Protein AF-A0A3B8IG34-F1 (afdb_monomer)

Sequence (211 aa):
AAVAERLWSPVAVNDVASMYRRLEVMNRHLELLGLQHLSFADQYVRRTAVHAEDQATLRTLLGVCEPMKGYTRNTNGTLYTVNSPYNLFVDACTADASQALAFKQEVEAWIENGDPAAAEAIRSRCITWSNLKTDLEFFQRIPEGKALQTHLKGLVTLSQLAAQLTEPGAAENADLLEKAEAALEVYKTPQARTDLMLVPTVQKLLDHIKS

Radius of gyration: 18.5 Å; Cα contacts (8 Å, |Δi|>4): 224; chains: 1; bounding box: 46×45×47 Å

Mean predicted aligned error: 3.46 Å

Foldseek 3Di:
DLVVCCVPDDPVPDPPVVVVVVVVVVVVVVVVVVDCLPVLLVVLLVVQDDDPLSSVLLLVLLLFKAFADDCPLCVVVPNDDPPDDLRFSNSSHDHNRNNLVVLLVLLVVCLVPVDPVSLVVLLVSLVVLLPRDDDPVSLVVGPQSVLSVLLSVLSNQLSVLSNLLSDPCNLVPPVSLVSLVVSLVSQCDDGPSIHRSSSVSSVVSSVSSPD

pLDDT: mean 94.91, std 3.4, range [75.75, 98.44]

Solvent-accessible surface area (backbone atoms only — not comparable to full-atom values): 11688 Å² total; per-residue (Å²): 108,72,67,57,45,66,76,70,49,63,83,85,74,66,60,62,71,64,46,52,63,54,46,57,56,49,54,56,54,42,43,76,74,68,50,49,89,68,58,47,36,56,49,51,34,58,75,73,30,89,50,70,52,42,30,51,43,48,53,49,47,40,22,28,21,22,44,44,68,83,72,58,60,42,49,90,62,72,76,56,59,96,83,51,85,83,76,51,72,42,64,47,28,40,90,72,19,61,53,29,52,51,51,41,53,28,52,51,47,24,73,75,70,63,37,66,68,26,50,50,51,47,39,54,50,21,52,56,52,52,64,62,52,68,59,72,68,58,33,73,74,41,97,54,19,70,34,50,50,51,50,50,51,39,49,25,53,52,24,54,45,47,45,50,60,72,40,91,69,36,68,78,34,60,69,61,52,51,52,46,53,53,49,44,69,62,43,64,58,68,38,62,53,21,36,53,47,54,42,67,46,48,49,53,51,52,53,59,55,70,105

Nearest PDB structures (foldseek):
  6yhh-assembly1_A  TM=8.769E-01  e=1.082E-07  Flavobacterium johnsoniae UW101
  2j62-assembly1_B  TM=6.096E-01  e=1.446E+00  Clostridium perfringens
  2cbj-assembly1_A  TM=6.148E-01  e=3.324E+00  Clostridium perfringens
  4zsz-assembly1_A  TM=2.919E-01  e=2.602E+00  Aquifex aeolicus VF5

Structure (mmCIF, N/CA/C/O backbone):
data_AF-A0A3B8IG34-F1
#
_entry.id   AF-A0A3B8IG34-F1
#
loop_
_atom_site.group_PDB
_atom_site.id
_atom_site.type_symbol
_atom_site.label_atom_id
_atom_site.label_alt_id
_atom_site.label_comp_id
_atom_site.label_asym_id
_atom_site.label_entity_id
_atom_site.label_seq_id
_atom_site.pdbx_PDB_ins_code
_atom_site.Cartn_x
_atom_site.Cartn_y
_atom_site.Cartn_z
_atom_site.occupancy
_atom_site.B_iso_or_equiv
_atom_site.auth_seq_id
_atom_site.auth_comp_id
_atom_site.auth_asym_id
_atom_site.auth_atom_id
_atom_site.pdbx_PDB_model_num
ATOM 1 N N . ALA A 1 1 ? -5.293 -16.274 -11.625 1.00 93.38 1 ALA A N 1
ATOM 2 C CA . ALA A 1 1 ? -6.190 -17.277 -11.009 1.00 93.38 1 ALA A CA 1
ATOM 3 C C . ALA A 1 1 ? -7.623 -16.762 -10.816 1.00 93.38 1 ALA A C 1
ATOM 5 O O . ALA A 1 1 ? -8.528 -17.419 -11.306 1.00 93.38 1 ALA A O 1
ATOM 6 N N . ALA A 1 2 ? -7.859 -15.590 -10.208 1.00 95.94 2 ALA A N 1
ATOM 7 C CA . ALA A 1 2 ? -9.222 -15.066 -9.981 1.00 95.94 2 ALA A CA 1
ATOM 8 C C . ALA A 1 2 ? -10.099 -14.964 -11.253 1.00 95.94 2 ALA A C 1
ATOM 10 O O . ALA A 1 2 ? -11.255 -15.374 -11.250 1.00 95.94 2 ALA A O 1
ATOM 11 N N . VAL A 1 3 ? -9.542 -14.493 -12.377 1.00 97.19 3 VAL A N 1
ATOM 12 C CA . VAL A 1 3 ? -10.269 -14.465 -13.664 1.00 97.19 3 VAL A CA 1
ATOM 13 C C . VAL A 1 3 ? -10.618 -15.875 -14.153 1.00 97.19 3 VAL A C 1
ATOM 15 O O . VAL A 1 3 ? -11.726 -16.097 -14.626 1.00 97.19 3 VAL A O 1
ATOM 18 N N . ALA A 1 4 ? -9.710 -16.845 -13.997 1.00 97.75 4 ALA A N 1
ATOM 19 C CA . ALA A 1 4 ? -9.977 -18.234 -14.373 1.00 97.75 4 ALA A CA 1
ATOM 20 C C . ALA A 1 4 ? -11.135 -18.819 -13.550 1.00 97.75 4 ALA A C 1
ATOM 22 O O . ALA A 1 4 ? -11.997 -19.492 -14.101 1.00 97.75 4 ALA A O 1
ATOM 23 N N . GLU A 1 5 ? -11.213 -18.488 -12.259 1.00 97.62 5 GLU A N 1
ATOM 24 C CA . GLU A 1 5 ? -12.354 -18.854 -11.422 1.00 97.62 5 GLU A CA 1
ATOM 25 C C . GLU A 1 5 ? -13.658 -18.228 -11.916 1.00 97.62 5 GLU A C 1
ATOM 27 O O . GLU A 1 5 ? -14.658 -18.930 -12.001 1.00 97.62 5 GLU A O 1
ATOM 32 N N . ARG A 1 6 ? -13.658 -16.943 -12.289 1.00 97.62 6 ARG A N 1
ATOM 33 C CA . ARG A 1 6 ? -14.858 -16.285 -12.832 1.00 97.62 6 ARG A CA 1
ATOM 34 C C . ARG A 1 6 ? -15.347 -16.933 -14.132 1.00 97.62 6 ARG A C 1
ATOM 36 O O . ARG A 1 6 ? -16.548 -16.943 -14.373 1.00 97.62 6 ARG A O 1
ATOM 43 N N . LEU A 1 7 ? -14.433 -17.441 -14.958 1.00 98.19 7 LEU A N 1
ATOM 44 C CA . LEU A 1 7 ? -14.755 -18.091 -16.232 1.00 98.19 7 LEU A CA 1
ATOM 45 C C . LEU A 1 7 ? -15.155 -19.567 -16.088 1.00 98.19 7 LEU A C 1
ATOM 47 O O . LEU A 1 7 ? -15.761 -20.115 -17.004 1.00 98.19 7 LEU A O 1
ATOM 51 N N . TRP A 1 8 ? -14.805 -20.210 -14.973 1.00 98.12 8 TRP A N 1
ATOM 52 C CA . TRP A 1 8 ? -15.023 -21.643 -14.7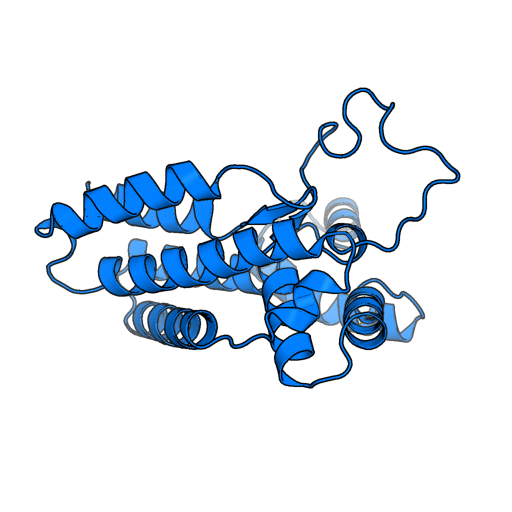56 1.00 98.12 8 TRP A CA 1
ATOM 53 C C . TRP A 1 8 ? -16.136 -21.943 -13.745 1.00 98.12 8 TRP A C 1
ATOM 55 O O . TRP A 1 8 ? -16.903 -22.889 -13.912 1.00 98.12 8 TRP A O 1
ATOM 65 N N . SER A 1 9 ? -16.208 -21.162 -12.671 1.00 97.81 9 SER A N 1
ATOM 66 C CA . SER A 1 9 ? -17.102 -21.410 -11.541 1.00 97.81 9 SER A CA 1
ATOM 67 C C . SER A 1 9 ? -18.515 -20.876 -11.789 1.00 97.81 9 SER A C 1
ATOM 69 O O . SER A 1 9 ? -18.710 -19.962 -12.594 1.00 97.81 9 SER A O 1
ATOM 71 N N . PRO A 1 10 ? -19.523 -21.385 -11.053 1.00 98.38 10 PRO A N 1
ATOM 72 C CA . PRO A 1 10 ? -20.868 -20.824 -11.076 1.00 98.38 10 PRO A CA 1
ATOM 73 C C . PRO A 1 10 ? -20.881 -19.324 -10.759 1.00 98.38 10 PRO A C 1
ATOM 75 O O . PRO A 1 10 ? -20.112 -18.847 -9.925 1.00 98.38 10 PRO A O 1
ATOM 78 N N . VAL A 1 11 ? -21.832 -18.594 -11.349 1.00 97.25 11 VAL A N 1
ATOM 79 C CA . VAL A 1 11 ? -21.999 -17.138 -11.154 1.00 97.25 11 VAL A CA 1
ATOM 80 C C . VAL A 1 11 ? -22.106 -16.754 -9.672 1.00 97.25 11 VAL A C 1
ATOM 82 O O . VAL A 1 11 ? -21.571 -15.723 -9.267 1.00 97.25 11 VAL A O 1
ATOM 85 N N . ALA A 1 12 ? -22.739 -17.607 -8.862 1.00 97.62 12 ALA A N 1
ATOM 86 C CA . ALA A 1 12 ? -22.916 -17.407 -7.424 1.00 97.62 12 ALA A CA 1
ATOM 87 C C . ALA A 1 12 ? -21.599 -17.396 -6.621 1.00 97.62 12 ALA A C 1
ATOM 89 O O . ALA A 1 12 ? -21.583 -16.918 -5.492 1.00 97.62 12 ALA A O 1
ATOM 90 N N . VAL A 1 13 ? -20.486 -17.885 -7.179 1.00 97.06 13 VAL A N 1
ATOM 91 C CA . VAL A 1 13 ? -19.164 -17.756 -6.552 1.00 97.06 13 VAL A CA 1
ATOM 92 C C . VAL A 1 13 ? -18.661 -16.330 -6.792 1.00 97.06 13 VAL A C 1
ATOM 94 O O . VAL A 1 13 ? -18.092 -16.005 -7.837 1.00 97.06 13 VAL A O 1
ATOM 97 N N . ASN A 1 14 ? -18.959 -15.428 -5.858 1.00 96.31 14 ASN A N 1
ATOM 98 C CA . ASN A 1 14 ? -18.638 -14.003 -5.978 1.00 96.31 14 ASN A CA 1
ATOM 99 C C . ASN A 1 14 ? -18.183 -13.329 -4.670 1.00 96.31 14 ASN A C 1
ATOM 101 O O . ASN A 1 14 ? -17.926 -12.128 -4.682 1.00 96.31 14 ASN A O 1
ATOM 105 N N . ASP A 1 15 ? -18.009 -14.089 -3.585 1.00 96.88 15 ASP A N 1
ATOM 106 C CA . ASP A 1 15 ? -17.410 -13.594 -2.343 1.00 96.88 15 ASP A CA 1
ATOM 107 C C . ASP A 1 15 ? -15.912 -13.301 -2.546 1.00 96.88 15 ASP A C 1
ATOM 109 O O . ASP A 1 15 ? -15.080 -14.207 -2.677 1.00 96.88 15 ASP A O 1
ATOM 113 N N . VAL A 1 16 ? -15.578 -12.009 -2.556 1.00 93.88 16 VAL A N 1
ATOM 114 C CA . VAL A 1 16 ? -14.220 -11.492 -2.762 1.00 93.88 16 VAL A CA 1
ATOM 115 C C . VAL A 1 16 ? -13.285 -11.858 -1.606 1.00 93.88 16 VAL A C 1
ATOM 117 O O . VAL A 1 16 ? -12.134 -12.220 -1.852 1.00 93.88 16 VAL A O 1
ATOM 120 N N . ALA A 1 17 ? -13.757 -11.836 -0.357 1.00 92.00 17 ALA A N 1
ATOM 121 C CA . ALA A 1 17 ? -12.933 -12.185 0.800 1.00 92.00 17 ALA A CA 1
ATOM 122 C C . ALA A 1 17 ? -12.567 -13.678 0.778 1.00 92.00 17 ALA A C 1
ATOM 124 O O . ALA A 1 17 ? -11.410 -14.054 0.986 1.00 92.00 17 ALA A O 1
ATOM 125 N N . SER A 1 18 ? -13.535 -14.540 0.450 1.00 95.38 18 SER A N 1
ATOM 126 C CA . SER A 1 18 ? -13.283 -15.968 0.219 1.00 95.38 18 SER A CA 1
ATOM 127 C C . SER A 1 18 ? -12.359 -16.220 -0.976 1.00 95.38 18 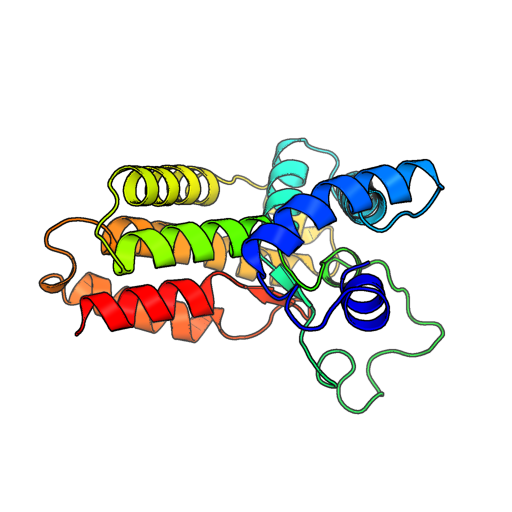SER A C 1
ATOM 129 O O . SER A 1 18 ? -11.513 -17.120 -0.926 1.00 95.38 18 SER A O 1
ATOM 131 N N . MET A 1 19 ? -12.479 -15.424 -2.042 1.00 96.69 19 MET A N 1
ATOM 132 C CA . MET A 1 19 ? -11.589 -15.495 -3.201 1.00 96.69 19 MET A CA 1
ATOM 133 C C . MET A 1 19 ? -10.136 -15.189 -2.819 1.00 96.69 19 MET A C 1
ATOM 135 O O . MET A 1 19 ? -9.273 -16.012 -3.119 1.00 96.69 19 MET A O 1
ATOM 139 N N . TYR A 1 20 ? -9.855 -14.101 -2.090 1.00 94.88 20 TYR A N 1
ATOM 140 C CA . TYR A 1 20 ? -8.484 -13.771 -1.667 1.00 94.88 20 TYR A CA 1
ATOM 141 C C . TYR A 1 20 ? -7.853 -14.860 -0.789 1.00 94.88 20 TYR A C 1
ATOM 143 O O . TYR A 1 20 ? -6.705 -15.238 -1.031 1.00 94.88 20 TYR A O 1
ATOM 151 N N . ARG A 1 21 ? -8.608 -15.444 0.157 1.00 94.50 21 ARG A N 1
ATOM 152 C CA . ARG A 1 21 ? -8.117 -16.567 0.985 1.00 94.50 21 ARG A CA 1
ATOM 153 C C . ARG A 1 21 ? -7.666 -17.760 0.137 1.00 94.50 21 ARG A C 1
ATOM 155 O O . ARG A 1 21 ? -6.630 -18.366 0.399 1.00 94.50 21 ARG A O 1
ATOM 162 N N . ARG A 1 22 ? -8.434 -18.110 -0.900 1.00 96.69 22 ARG A N 1
ATOM 163 C CA . ARG A 1 22 ? -8.096 -19.219 -1.813 1.00 96.69 22 ARG A CA 1
ATOM 164 C C . ARG A 1 22 ? -6.987 -18.840 -2.796 1.00 96.69 22 ARG A C 1
ATOM 166 O O . ARG A 1 22 ? -6.151 -19.683 -3.126 1.00 96.69 22 ARG A O 1
ATOM 173 N N . LEU A 1 23 ? -6.953 -17.583 -3.234 1.00 95.88 23 LEU A N 1
ATOM 174 C CA . LEU A 1 23 ? -5.925 -17.048 -4.122 1.00 95.88 23 LEU A CA 1
ATOM 175 C C . LEU A 1 23 ? -4.538 -17.115 -3.479 1.00 95.88 23 LEU A C 1
ATOM 177 O O . LEU A 1 23 ? -3.582 -17.470 -4.158 1.00 95.88 23 LEU A O 1
ATOM 181 N N . GLU A 1 24 ? -4.430 -16.855 -2.178 1.00 94.12 24 GLU A N 1
ATOM 182 C CA . GLU A 1 24 ? -3.163 -16.933 -1.446 1.00 94.12 24 GLU A CA 1
ATOM 183 C C . GLU A 1 24 ? -2.530 -18.337 -1.517 1.00 94.12 24 GLU A C 1
ATOM 185 O O . GLU A 1 24 ? -1.334 -18.484 -1.784 1.00 94.12 24 GLU A O 1
ATOM 190 N N . VAL A 1 25 ? -3.348 -19.384 -1.355 1.00 96.19 25 VAL A N 1
ATOM 191 C CA . VAL A 1 25 ? -2.911 -20.781 -1.513 1.00 96.19 25 VAL A CA 1
ATOM 192 C C . VAL A 1 25 ? -2.482 -21.052 -2.957 1.00 96.19 25 VAL A C 1
ATOM 194 O O . VAL A 1 25 ? -1.435 -21.662 -3.182 1.00 96.19 25 VAL A O 1
ATOM 197 N N . MET A 1 26 ? -3.248 -20.565 -3.940 1.00 97.19 26 MET A N 1
ATOM 198 C CA . MET A 1 26 ? -2.887 -20.714 -5.354 1.00 97.19 26 MET A CA 1
ATOM 199 C C . MET A 1 26 ? -1.608 -19.999 -5.744 1.00 97.19 26 MET A C 1
ATOM 201 O O . MET A 1 26 ? -0.823 -20.579 -6.488 1.00 97.19 26 MET A O 1
ATOM 205 N N . ASN A 1 27 ? -1.351 -18.802 -5.229 1.00 95.06 27 ASN A N 1
ATOM 206 C CA . ASN A 1 27 ? -0.115 -18.086 -5.526 1.00 95.06 27 ASN A CA 1
ATOM 207 C C . ASN A 1 27 ? 1.108 -18.915 -5.099 1.00 95.06 27 ASN A C 1
ATOM 209 O O . ASN A 1 27 ? 2.050 -19.080 -5.871 1.00 95.06 27 ASN A O 1
ATOM 213 N N . ARG A 1 28 ? 1.063 -19.549 -3.918 1.00 95.12 28 ARG A N 1
ATOM 214 C CA . ARG A 1 28 ? 2.138 -20.456 -3.478 1.00 95.12 28 ARG A CA 1
ATOM 215 C C . ARG A 1 28 ? 2.289 -21.677 -4.380 1.00 95.12 28 ARG A C 1
ATOM 217 O O . ARG A 1 28 ? 3.408 -22.027 -4.738 1.00 95.12 28 ARG A O 1
ATOM 224 N N . HIS A 1 29 ? 1.187 -22.317 -4.772 1.00 96.94 29 HIS A N 1
ATOM 225 C CA . HIS A 1 29 ? 1.251 -23.458 -5.691 1.00 96.94 29 HIS A CA 1
ATOM 226 C C . HIS A 1 29 ? 1.826 -23.072 -7.058 1.00 96.94 29 HIS A C 1
ATOM 228 O O . HIS A 1 29 ? 2.580 -23.844 -7.641 1.00 96.94 29 HIS A O 1
ATOM 234 N N . LEU A 1 30 ? 1.513 -21.878 -7.559 1.00 97.00 30 LEU A N 1
ATOM 235 C CA . LEU A 1 30 ? 2.048 -21.388 -8.826 1.00 97.00 30 LEU A CA 1
ATOM 236 C C . LEU A 1 30 ? 3.567 -21.154 -8.767 1.00 97.00 30 LEU A C 1
ATOM 238 O O . LEU A 1 30 ? 4.250 -21.458 -9.742 1.00 97.00 30 LEU A O 1
ATOM 242 N N . GLU A 1 31 ? 4.123 -20.698 -7.639 1.00 96.44 31 GLU A N 1
ATOM 243 C CA . GLU A 1 31 ? 5.588 -20.611 -7.476 1.00 96.44 31 GLU A CA 1
ATOM 244 C C . GLU A 1 31 ? 6.257 -21.995 -7.520 1.00 96.44 31 GLU A C 1
ATOM 246 O O . GLU A 1 31 ? 7.329 -22.139 -8.104 1.00 96.44 31 GLU A O 1
ATOM 251 N N . LEU A 1 32 ? 5.612 -23.043 -6.983 1.00 96.12 32 LEU A N 1
ATOM 252 C CA . LEU A 1 32 ? 6.126 -24.420 -7.089 1.00 96.12 32 LEU A CA 1
ATOM 253 C C . LEU A 1 32 ? 6.191 -24.914 -8.543 1.00 96.12 32 LEU A C 1
ATOM 255 O O . LEU A 1 32 ? 6.992 -25.790 -8.859 1.00 96.12 32 LEU A O 1
ATOM 259 N N . LEU A 1 33 ? 5.372 -24.342 -9.429 1.00 97.44 33 LEU A N 1
ATOM 260 C CA . LEU A 1 33 ? 5.384 -24.612 -10.869 1.00 97.44 33 LEU A CA 1
ATOM 261 C C . LEU A 1 33 ? 6.377 -23.725 -11.640 1.00 97.44 33 LEU A C 1
ATOM 263 O O . LEU A 1 33 ? 6.429 -23.790 -12.867 1.00 97.44 33 LEU A O 1
ATOM 267 N N . GLY A 1 34 ? 7.163 -22.901 -10.943 1.00 96.75 34 GLY A N 1
ATOM 268 C CA . GLY A 1 34 ? 8.196 -22.052 -11.533 1.00 96.75 34 GLY A CA 1
ATOM 269 C C . GLY A 1 34 ? 7.732 -20.654 -11.943 1.00 96.75 34 GLY A C 1
ATOM 270 O O . GLY A 1 34 ? 8.517 -19.920 -12.545 1.00 96.75 34 GLY A O 1
ATOM 271 N N . LEU A 1 35 ? 6.494 -20.249 -11.624 1.00 97.00 35 LEU A N 1
ATOM 272 C CA . LEU A 1 35 ? 6.116 -18.837 -11.732 1.00 97.00 35 LEU A CA 1
ATOM 273 C C . LEU A 1 35 ? 6.904 -18.018 -10.698 1.00 97.00 35 LEU A C 1
ATOM 275 O O . LEU A 1 35 ? 7.305 -18.546 -9.669 1.00 97.00 35 LEU A O 1
ATOM 279 N N . GLN A 1 36 ? 7.128 -16.734 -10.993 1.00 95.69 36 GLN A N 1
ATOM 280 C CA . GLN A 1 36 ? 7.990 -15.851 -10.187 1.00 95.69 36 GLN A CA 1
ATOM 281 C C . GLN A 1 36 ? 7.271 -14.609 -9.640 1.00 95.69 36 GLN A C 1
ATOM 283 O O . GLN A 1 36 ? 7.904 -13.677 -9.151 1.00 95.69 36 GLN A O 1
ATOM 288 N N . HIS A 1 37 ? 5.945 -14.557 -9.750 1.00 92.38 37 HIS A N 1
ATOM 289 C CA . HIS A 1 37 ? 5.123 -13.424 -9.318 1.00 92.38 37 HIS A CA 1
ATOM 290 C C . HIS A 1 37 ? 5.296 -13.027 -7.841 1.00 92.38 37 HIS A C 1
ATOM 292 O O . HIS A 1 37 ? 5.105 -11.856 -7.521 1.00 92.38 37 HIS A O 1
ATOM 298 N N . LEU A 1 38 ? 5.671 -13.956 -6.954 1.00 92.25 38 LEU A N 1
ATOM 299 C CA . LEU A 1 38 ? 6.005 -13.641 -5.561 1.00 92.25 38 LEU A CA 1
ATOM 300 C C . LEU A 1 38 ? 7.515 -13.456 -5.376 1.00 92.25 38 LEU A C 1
ATOM 302 O O . LEU A 1 38 ? 7.959 -12.479 -4.770 1.00 92.25 38 LEU A O 1
ATOM 306 N N . SER A 1 39 ? 8.321 -14.378 -5.908 1.00 94.00 39 SER A N 1
ATOM 307 C CA . SER A 1 39 ? 9.774 -14.368 -5.700 1.00 94.00 39 SER A CA 1
ATOM 308 C C . SER A 1 39 ? 10.495 -13.202 -6.382 1.00 94.00 39 SER A C 1
ATOM 310 O O . SER A 1 39 ? 11.560 -12.801 -5.908 1.00 94.00 39 SER A O 1
ATOM 312 N N . PHE A 1 40 ? 9.936 -12.609 -7.441 1.00 94.31 40 PHE A N 1
ATOM 313 C CA . PHE A 1 40 ? 10.535 -11.459 -8.125 1.00 94.31 40 PHE A CA 1
ATOM 314 C C . PHE A 1 40 ? 10.669 -10.231 -7.213 1.00 94.31 40 PHE A C 1
ATOM 316 O O . PHE A 1 40 ? 11.717 -9.583 -7.203 1.00 94.31 40 PHE A O 1
ATOM 323 N N . ALA A 1 41 ? 9.656 -9.944 -6.391 1.00 94.50 41 ALA A N 1
ATOM 324 C CA . ALA A 1 41 ? 9.698 -8.836 -5.436 1.00 94.50 41 ALA A CA 1
ATOM 325 C C . ALA A 1 41 ? 10.846 -9.005 -4.425 1.00 94.50 41 ALA A C 1
ATOM 327 O O . ALA A 1 41 ? 11.587 -8.073 -4.117 1.00 94.50 41 ALA A O 1
ATOM 328 N N . ASP A 1 42 ? 11.058 -10.232 -3.960 1.00 94.38 42 ASP A N 1
ATOM 329 C CA . ASP A 1 42 ? 12.114 -10.565 -3.008 1.00 94.38 42 ASP A CA 1
ATOM 330 C C . ASP A 1 42 ? 13.512 -10.581 -3.667 1.00 94.38 42 ASP A C 1
ATOM 332 O O . ASP A 1 42 ? 14.510 -10.213 -3.043 1.00 94.38 42 ASP A O 1
ATOM 336 N N . GLN A 1 43 ? 13.603 -10.918 -4.960 1.00 95.31 43 GLN A N 1
ATOM 337 C CA . GLN A 1 43 ? 14.818 -10.711 -5.759 1.00 95.31 43 GLN A CA 1
ATOM 338 C C . GLN A 1 43 ? 15.153 -9.220 -5.916 1.00 95.31 43 GLN A C 1
ATOM 340 O O . GLN A 1 43 ? 16.320 -8.856 -5.761 1.00 95.31 43 GLN A O 1
ATOM 345 N N . TYR A 1 44 ? 14.157 -8.359 -6.175 1.00 95.56 44 TYR A N 1
ATOM 346 C CA . TYR A 1 44 ? 14.340 -6.902 -6.186 1.00 95.56 44 TYR A CA 1
ATOM 347 C C . TYR A 1 44 ? 14.888 -6.414 -4.840 1.00 95.56 44 TYR A C 1
ATOM 349 O O . TYR A 1 44 ? 15.894 -5.714 -4.802 1.00 95.56 44 TYR A O 1
ATOM 357 N N . VAL A 1 45 ? 14.288 -6.834 -3.726 1.00 96.31 45 VAL A N 1
ATOM 358 C CA . VAL A 1 45 ? 14.740 -6.434 -2.383 1.00 96.31 45 VAL A CA 1
ATOM 359 C C . VAL A 1 45 ? 16.203 -6.819 -2.153 1.00 96.31 45 VAL A C 1
ATOM 361 O O . VAL A 1 45 ? 17.003 -5.971 -1.762 1.00 96.31 45 VAL A O 1
ATOM 364 N N . ARG A 1 46 ? 16.573 -8.074 -2.439 1.00 95.19 46 ARG A N 1
ATOM 365 C CA . ARG A 1 46 ? 17.939 -8.576 -2.222 1.00 95.19 46 ARG A CA 1
ATOM 366 C C . ARG A 1 46 ? 18.992 -7.917 -3.105 1.00 95.19 46 ARG A C 1
ATOM 368 O O . ARG A 1 46 ? 20.111 -7.723 -2.644 1.00 95.19 46 ARG A O 1
ATOM 375 N N . ARG A 1 47 ? 18.672 -7.609 -4.368 1.00 94.12 47 ARG A N 1
ATOM 376 C CA . ARG A 1 47 ? 19.636 -6.943 -5.264 1.00 94.12 47 ARG A CA 1
ATOM 377 C C . ARG A 1 47 ? 19.827 -5.470 -4.915 1.00 94.12 47 ARG A C 1
ATOM 379 O O . ARG A 1 47 ? 20.881 -4.917 -5.202 1.00 94.12 47 ARG A O 1
ATOM 386 N N . THR A 1 48 ? 18.799 -4.847 -4.344 1.00 94.75 48 THR A N 1
ATOM 387 C CA . THR A 1 48 ? 18.771 -3.411 -4.073 1.00 94.75 48 THR A CA 1
ATOM 388 C C . THR A 1 48 ? 19.362 -3.099 -2.696 1.00 94.75 48 THR A C 1
ATOM 390 O O . THR A 1 48 ? 20.131 -2.150 -2.576 1.00 94.75 48 THR A O 1
ATOM 393 N N . ALA A 1 49 ? 19.058 -3.900 -1.668 1.00 93.94 49 ALA A N 1
ATOM 394 C CA . ALA A 1 49 ? 19.442 -3.640 -0.281 1.00 93.94 49 ALA A CA 1
ATOM 395 C C . ALA A 1 49 ? 20.298 -4.763 0.332 1.00 93.94 49 ALA A C 1
ATOM 397 O O . ALA A 1 49 ? 19.895 -5.928 0.387 1.00 93.94 49 ALA A O 1
ATOM 398 N N . VAL A 1 50 ? 21.465 -4.387 0.869 1.00 90.19 50 VAL A N 1
ATOM 399 C CA . VAL A 1 50 ? 22.397 -5.308 1.547 1.00 90.19 50 VAL A CA 1
ATOM 400 C C . VAL A 1 50 ? 22.007 -5.525 3.011 1.00 90.19 50 VAL A C 1
ATOM 402 O O . VAL A 1 50 ? 22.022 -6.658 3.489 1.00 90.19 50 VAL A O 1
ATOM 405 N N . HIS A 1 51 ? 21.647 -4.456 3.727 1.00 92.69 51 HIS A N 1
ATOM 406 C CA . HIS A 1 51 ? 21.336 -4.516 5.155 1.00 92.69 51 HIS A CA 1
ATOM 407 C C . HIS A 1 51 ? 19.889 -4.946 5.408 1.00 92.69 51 HIS A C 1
ATOM 409 O O . HIS A 1 51 ? 18.974 -4.602 4.660 1.00 92.69 51 HIS A O 1
ATOM 415 N N . ALA A 1 52 ? 19.674 -5.689 6.497 1.00 92.62 52 ALA A N 1
ATOM 416 C CA . ALA A 1 52 ? 18.362 -6.232 6.845 1.00 92.62 52 ALA A CA 1
ATOM 417 C C . ALA A 1 52 ? 17.302 -5.139 7.077 1.00 92.62 52 ALA A C 1
ATOM 419 O O . ALA A 1 52 ? 16.147 -5.329 6.700 1.00 92.62 52 ALA A O 1
ATOM 420 N N . GLU A 1 53 ? 17.693 -3.996 7.648 1.00 93.38 53 GLU A N 1
ATOM 421 C CA . GLU A 1 53 ? 16.794 -2.862 7.905 1.00 93.38 53 GLU A CA 1
ATOM 422 C C . GLU A 1 53 ? 16.261 -2.252 6.600 1.00 93.38 53 GLU A C 1
ATOM 424 O O . GLU A 1 53 ? 15.051 -2.093 6.431 1.00 93.38 53 GLU A O 1
ATOM 429 N N . ASP A 1 54 ? 17.140 -2.019 5.622 1.00 94.56 54 ASP A N 1
ATOM 430 C CA . ASP A 1 54 ? 16.746 -1.510 4.305 1.00 94.56 54 ASP A CA 1
ATOM 431 C C . ASP A 1 54 ? 15.878 -2.524 3.550 1.00 94.56 54 ASP A C 1
ATOM 433 O O . ASP A 1 54 ? 14.891 -2.157 2.910 1.00 94.56 54 ASP A O 1
ATOM 437 N N . GLN A 1 55 ? 16.181 -3.823 3.671 1.00 95.38 55 GLN A N 1
ATOM 438 C CA . GLN A 1 55 ? 15.333 -4.865 3.095 1.00 95.38 55 GLN A CA 1
ATOM 439 C C . GLN A 1 55 ? 13.937 -4.896 3.729 1.00 95.38 55 GLN A C 1
ATOM 441 O O . GLN A 1 55 ? 12.950 -5.088 3.017 1.00 95.38 55 GLN A O 1
ATOM 446 N N . ALA A 1 56 ? 13.832 -4.726 5.049 1.00 95.19 56 ALA A N 1
ATOM 447 C CA . ALA A 1 56 ? 12.550 -4.659 5.747 1.00 95.19 56 ALA A CA 1
ATOM 448 C C . ALA A 1 56 ? 11.735 -3.433 5.301 1.00 95.19 56 ALA A C 1
ATOM 450 O O . ALA A 1 56 ? 10.538 -3.555 5.018 1.00 95.19 56 ALA A O 1
ATOM 451 N N . THR A 1 57 ? 12.395 -2.284 5.144 1.00 96.06 57 THR A N 1
ATOM 452 C CA . THR A 1 57 ? 11.780 -1.065 4.607 1.00 96.06 57 THR A CA 1
ATOM 453 C C . THR A 1 57 ? 11.289 -1.268 3.175 1.00 96.06 57 THR A C 1
ATOM 455 O O . THR A 1 57 ? 10.121 -1.001 2.894 1.00 96.06 57 THR A O 1
ATOM 458 N N . LEU A 1 58 ? 12.112 -1.821 2.277 1.00 96.69 58 LEU A N 1
ATOM 459 C CA . LEU A 1 58 ? 11.699 -2.106 0.898 1.00 96.69 58 LEU A CA 1
ATOM 460 C C . LEU A 1 58 ? 10.529 -3.090 0.828 1.00 96.69 58 LEU A C 1
ATOM 462 O O . LEU A 1 58 ? 9.581 -2.844 0.086 1.00 96.69 58 LEU A O 1
ATOM 466 N N . ARG A 1 59 ? 10.561 -4.185 1.600 1.00 97.19 59 ARG A N 1
ATOM 467 C CA . ARG A 1 59 ? 9.445 -5.148 1.648 1.00 97.19 59 ARG A CA 1
ATOM 468 C C . ARG A 1 59 ? 8.159 -4.489 2.122 1.00 97.19 59 ARG A C 1
ATOM 470 O O . ARG A 1 59 ? 7.093 -4.789 1.592 1.00 97.19 59 ARG A O 1
ATOM 477 N N . THR A 1 60 ? 8.260 -3.586 3.093 1.00 97.69 60 THR A N 1
ATOM 478 C CA . THR A 1 60 ? 7.094 -2.857 3.585 1.00 97.69 60 THR A CA 1
ATOM 479 C C . THR A 1 60 ? 6.552 -1.908 2.530 1.00 97.69 60 THR A C 1
ATOM 481 O O . THR A 1 60 ? 5.363 -1.970 2.241 1.00 97.69 60 THR A O 1
ATOM 484 N N . LEU A 1 61 ? 7.416 -1.126 1.874 1.00 97.69 61 LEU A N 1
ATOM 485 C CA . LEU A 1 61 ? 7.020 -0.261 0.761 1.00 97.69 61 LEU A CA 1
ATOM 486 C C . LEU A 1 61 ? 6.359 -1.060 -0.375 1.00 97.69 61 LEU A C 1
ATOM 488 O O . LEU A 1 61 ? 5.305 -0.664 -0.859 1.00 97.69 61 LEU A O 1
ATOM 492 N N . LEU A 1 62 ? 6.909 -2.213 -0.768 1.00 97.88 62 LEU A N 1
ATOM 493 C CA . LEU A 1 62 ? 6.286 -3.099 -1.766 1.00 97.88 62 LEU A CA 1
ATOM 494 C C . LEU A 1 62 ? 4.919 -3.635 -1.312 1.00 97.88 62 LEU A C 1
ATOM 496 O O . LEU A 1 62 ? 4.053 -3.912 -2.138 1.00 97.88 62 LEU A O 1
ATOM 500 N N . GLY A 1 63 ? 4.727 -3.783 -0.002 1.00 98.00 63 GLY A N 1
ATOM 501 C CA . GLY A 1 63 ? 3.473 -4.202 0.610 1.00 98.00 63 GLY A CA 1
ATOM 502 C C . GLY A 1 63 ? 2.418 -3.102 0.722 1.00 98.00 63 GLY A C 1
ATOM 503 O O . GLY A 1 63 ? 1.263 -3.437 0.987 1.00 98.00 63 GLY A O 1
ATOM 504 N N . VAL A 1 64 ? 2.778 -1.828 0.520 1.00 98.44 64 VAL A N 1
ATOM 505 C CA . VAL A 1 64 ? 1.857 -0.681 0.641 1.00 98.44 64 VAL A CA 1
ATOM 506 C C . VAL A 1 64 ? 1.777 0.212 -0.599 1.00 98.44 64 VAL A C 1
ATOM 508 O O . VAL A 1 64 ? 0.962 1.132 -0.624 1.00 98.44 64 VAL A O 1
ATOM 511 N N . CYS A 1 65 ? 2.597 -0.036 -1.618 1.00 98.44 65 CYS A N 1
ATOM 512 C CA . CYS A 1 65 ? 2.600 0.733 -2.857 1.00 98.44 65 CYS A CA 1
ATOM 513 C C . CYS A 1 65 ? 2.115 -0.107 -4.041 1.00 98.44 65 CYS A C 1
ATOM 515 O O . CYS A 1 65 ? 2.561 -1.239 -4.235 1.00 98.44 65 CYS A O 1
ATOM 517 N N . GLU A 1 66 ? 1.275 0.490 -4.884 1.00 98.19 66 GLU A N 1
ATOM 518 C CA . GLU A 1 66 ? 0.791 -0.112 -6.133 1.00 98.19 66 GLU A CA 1
ATOM 519 C C . GLU A 1 66 ? 1.334 0.653 -7.344 1.00 98.19 66 GLU A C 1
ATOM 521 O O . GLU A 1 66 ? 1.557 1.861 -7.253 1.00 98.19 66 GLU A O 1
ATOM 526 N N . PRO A 1 67 ? 1.548 0.009 -8.505 1.00 97.44 67 PRO A N 1
ATOM 527 C CA . PRO A 1 67 ? 1.868 0.727 -9.732 1.00 97.44 67 PRO A CA 1
ATOM 528 C C . PRO A 1 67 ? 0.733 1.672 -10.131 1.00 97.44 67 PRO A C 1
ATOM 530 O O . PRO A 1 67 ? -0.440 1.303 -10.049 1.00 97.44 67 PRO A O 1
ATOM 533 N N . MET A 1 68 ? 1.089 2.843 -10.664 1.00 95.50 68 MET A N 1
ATOM 534 C CA . MET A 1 68 ? 0.121 3.766 -11.259 1.00 95.50 68 MET A CA 1
ATOM 535 C C . MET A 1 68 ? -0.783 3.044 -12.272 1.00 95.50 68 MET A C 1
ATOM 537 O O . MET A 1 68 ? -0.303 2.358 -13.183 1.00 95.50 68 MET A O 1
ATOM 541 N N . LYS A 1 69 ? -2.099 3.217 -12.120 1.00 91.38 69 LYS A N 1
ATOM 542 C CA . LYS A 1 69 ? -3.123 2.454 -12.853 1.00 91.38 69 LYS A CA 1
ATOM 543 C C . LYS A 1 69 ? -3.458 3.056 -14.225 1.00 91.38 69 LYS A C 1
ATOM 545 O O . LYS A 1 69 ? -3.259 4.244 -14.491 1.00 91.38 69 LYS A O 1
ATOM 550 N N . GLY A 1 70 ? -4.009 2.224 -15.112 1.00 89.94 70 GLY A N 1
ATOM 551 C CA . GLY A 1 70 ? -4.401 2.620 -16.470 1.00 89.94 70 GLY A CA 1
ATOM 552 C C . GLY A 1 70 ? -3.203 2.965 -17.366 1.00 89.94 70 GLY A C 1
ATOM 553 O O . GLY A 1 70 ? -2.140 2.361 -17.259 1.00 89.94 70 GLY A O 1
ATOM 554 N N . TYR A 1 71 ? -3.361 3.957 -18.246 1.00 89.38 71 TYR A N 1
ATOM 555 C CA . TYR A 1 71 ? -2.322 4.393 -19.198 1.00 89.38 71 TYR A CA 1
ATOM 556 C C . TYR A 1 71 ? -1.401 5.497 -18.647 1.00 89.38 71 TYR A C 1
ATOM 558 O O . TYR A 1 71 ? -0.790 6.252 -19.401 1.00 89.38 71 TYR A O 1
ATOM 566 N N . THR A 1 72 ? -1.307 5.625 -17.322 1.00 92.25 72 THR A N 1
ATOM 567 C CA . THR A 1 72 ? -0.602 6.743 -16.673 1.00 92.25 72 THR A CA 1
ATOM 568 C C . THR A 1 72 ? 0.872 6.440 -16.386 1.00 92.25 72 THR A C 1
ATOM 570 O O . THR A 1 72 ? 1.701 7.353 -16.431 1.00 92.25 72 THR A O 1
ATOM 573 N N . ARG A 1 73 ? 1.224 5.160 -16.171 1.00 91.44 73 ARG A N 1
ATOM 574 C CA . ARG A 1 73 ? 2.597 4.708 -15.883 1.00 91.44 73 ARG A CA 1
ATOM 575 C C . ARG A 1 73 ? 3.575 5.013 -17.023 1.00 91.44 73 ARG A C 1
ATOM 577 O O . ARG A 1 73 ? 4.641 5.567 -16.768 1.00 91.44 73 ARG A O 1
ATOM 584 N N . ASN A 1 74 ? 3.211 4.685 -18.266 1.00 92.81 74 ASN A N 1
ATOM 585 C CA . ASN A 1 74 ? 3.939 5.089 -19.475 1.00 92.81 74 ASN A CA 1
ATOM 586 C C . ASN A 1 74 ? 3.196 6.252 -20.139 1.00 92.81 74 ASN A C 1
ATOM 588 O O . ASN A 1 74 ? 2.477 6.062 -21.119 1.00 92.81 74 ASN A O 1
ATOM 592 N N . THR A 1 75 ? 3.307 7.441 -19.548 1.00 89.44 75 THR A N 1
ATOM 593 C CA . THR A 1 75 ? 2.559 8.628 -19.978 1.00 89.44 75 THR A CA 1
ATOM 594 C C . THR A 1 75 ? 2.748 8.872 -21.479 1.00 89.44 75 THR A C 1
ATOM 596 O O . THR A 1 75 ? 3.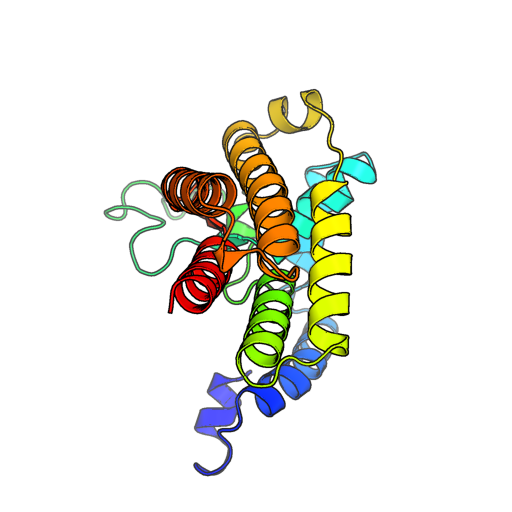878 8.973 -21.951 1.00 89.44 75 THR A O 1
ATOM 599 N N . ASN A 1 76 ? 1.642 8.927 -22.229 1.00 88.75 76 ASN A N 1
ATOM 600 C CA . ASN A 1 76 ? 1.602 9.072 -23.694 1.00 88.75 76 ASN A CA 1
ATOM 601 C C . ASN A 1 76 ? 2.379 8.004 -24.492 1.00 88.75 76 ASN A C 1
ATOM 603 O O . ASN A 1 76 ? 2.604 8.176 -25.686 1.00 88.75 76 ASN A O 1
ATOM 607 N N . GLY A 1 77 ? 2.799 6.907 -23.858 1.00 87.69 77 GLY A N 1
ATOM 608 C CA . GLY A 1 77 ? 3.591 5.859 -24.500 1.00 87.69 77 GLY A CA 1
ATOM 609 C C . GLY A 1 77 ? 5.045 6.243 -24.797 1.00 87.69 77 GLY A C 1
ATOM 610 O O . GLY A 1 77 ? 5.718 5.499 -25.505 1.00 87.69 77 GLY A O 1
ATOM 611 N N . THR A 1 78 ? 5.540 7.379 -24.298 1.00 91.25 78 THR A N 1
ATOM 612 C CA . THR A 1 78 ? 6.854 7.926 -24.686 1.00 91.25 78 THR A CA 1
ATOM 613 C C . THR A 1 78 ? 7.948 7.743 -23.639 1.00 91.25 78 THR A C 1
ATOM 615 O O . THR A 1 78 ? 9.119 7.964 -23.939 1.00 91.25 78 THR A O 1
ATOM 618 N N . LEU A 1 79 ? 7.594 7.365 -22.409 1.00 90.94 79 LEU A N 1
ATOM 619 C CA . LEU A 1 79 ? 8.540 7.268 -21.298 1.00 90.94 79 LEU A CA 1
ATOM 620 C C . LEU A 1 79 ? 9.317 5.948 -21.302 1.00 90.94 79 LEU A C 1
ATOM 622 O O . LEU A 1 79 ? 10.498 5.924 -20.961 1.00 90.94 79 LEU A O 1
ATOM 626 N N . TYR A 1 80 ? 8.652 4.858 -21.681 1.00 92.88 80 TYR A N 1
ATOM 627 C CA . TYR A 1 80 ? 9.240 3.525 -21.762 1.00 92.88 80 TYR A CA 1
ATOM 628 C C . TYR A 1 80 ? 9.121 2.966 -23.174 1.00 92.88 80 TYR A C 1
ATOM 630 O O . TYR A 1 80 ? 8.102 3.133 -23.846 1.00 92.88 80 TYR A O 1
ATOM 638 N N . THR A 1 81 ? 10.159 2.250 -23.588 1.00 93.62 81 THR A N 1
ATOM 639 C CA . THR A 1 81 ? 10.218 1.506 -24.847 1.00 93.62 81 THR A CA 1
ATOM 640 C C . THR A 1 81 ? 10.278 0.005 -24.565 1.00 93.62 81 THR A C 1
ATOM 642 O O . THR A 1 81 ? 10.411 -0.425 -23.418 1.00 93.62 81 THR A O 1
ATOM 645 N N . VAL A 1 82 ? 10.242 -0.809 -25.620 1.00 93.19 82 VAL A N 1
ATOM 646 C CA . VAL A 1 82 ? 10.447 -2.266 -25.520 1.00 93.19 82 VAL A CA 1
ATOM 647 C C . VAL A 1 82 ? 11.851 -2.651 -25.033 1.00 93.19 82 VAL A C 1
ATOM 649 O O . VAL A 1 82 ? 12.037 -3.763 -24.556 1.00 93.19 82 VAL A O 1
ATOM 652 N N . ASN A 1 83 ? 12.817 -1.728 -25.108 1.00 95.12 83 ASN A N 1
ATOM 653 C CA . ASN A 1 83 ? 14.198 -1.933 -24.660 1.00 95.12 83 ASN A CA 1
ATOM 654 C C . ASN A 1 83 ? 14.475 -1.308 -23.283 1.00 95.12 83 ASN A C 1
ATOM 656 O O . ASN A 1 83 ? 15.607 -1.356 -22.802 1.00 95.12 83 ASN A O 1
ATOM 660 N N . SER A 1 84 ? 13.479 -0.668 -22.663 1.00 94.25 84 SER A N 1
ATOM 661 C CA . SER A 1 84 ? 13.647 -0.075 -21.338 1.00 94.25 84 SER A CA 1
ATOM 662 C C . SER A 1 84 ? 13.839 -1.163 -20.275 1.00 94.25 84 SER A C 1
ATOM 664 O O . SER A 1 84 ? 13.219 -2.223 -20.366 1.00 94.25 84 SER A O 1
ATOM 666 N N . PRO A 1 85 ? 14.668 -0.921 -19.248 1.00 91.50 85 PRO A N 1
ATOM 667 C CA . PRO A 1 85 ? 14.845 -1.880 -18.169 1.00 91.50 85 PRO A CA 1
ATOM 668 C C . PRO A 1 85 ? 13.610 -1.883 -17.253 1.00 91.50 85 PRO A C 1
ATOM 670 O O . PRO A 1 85 ? 13.269 -0.862 -16.659 1.00 91.50 85 PRO A O 1
ATOM 673 N N . TYR A 1 86 ? 12.952 -3.038 -17.128 1.00 93.25 86 TYR A N 1
ATOM 674 C CA . TYR A 1 86 ? 11.825 -3.270 -16.211 1.00 93.25 86 TYR A CA 1
ATOM 675 C C . TYR A 1 86 ? 12.332 -3.917 -14.917 1.00 93.25 86 TYR A C 1
ATOM 677 O O . TYR A 1 86 ? 12.095 -5.091 -14.629 1.00 93.25 86 TYR A O 1
ATOM 685 N N . ASN A 1 87 ? 13.148 -3.164 -14.183 1.00 92.88 87 ASN A N 1
ATOM 686 C CA . ASN A 1 87 ? 13.838 -3.625 -12.981 1.00 92.88 87 ASN A CA 1
ATOM 687 C C . ASN A 1 87 ? 13.820 -2.604 -11.824 1.00 92.88 87 ASN A C 1
ATOM 689 O O . ASN A 1 87 ? 14.604 -2.744 -10.880 1.00 92.88 87 ASN A O 1
ATOM 693 N N . LEU A 1 88 ? 12.931 -1.616 -11.876 1.00 94.56 88 LEU A N 1
ATOM 694 C CA . LEU A 1 88 ? 12.756 -0.589 -10.851 1.00 94.56 88 LEU A CA 1
ATOM 695 C C .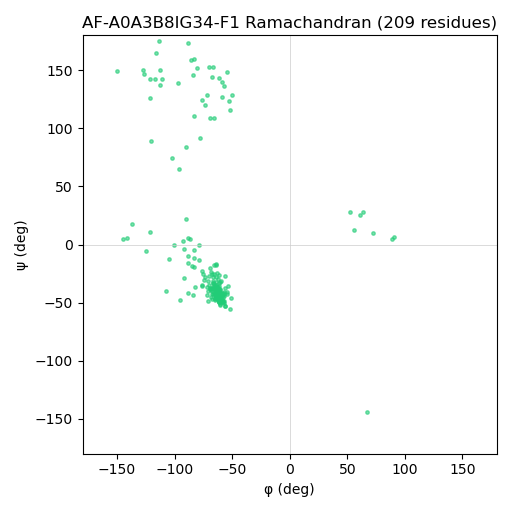 LEU A 1 88 ? 11.758 -1.046 -9.776 1.00 94.56 88 LEU A C 1
ATOM 697 O O . LEU A 1 88 ? 11.096 -2.074 -9.914 1.00 94.56 88 LEU A O 1
ATOM 701 N N . PHE A 1 89 ? 11.608 -0.257 -8.714 1.00 96.81 89 PHE A N 1
ATOM 702 C CA . PHE A 1 89 ? 10.665 -0.515 -7.621 1.00 96.81 89 PHE A CA 1
ATOM 703 C C . PHE A 1 89 ? 9.240 -0.804 -8.110 1.00 96.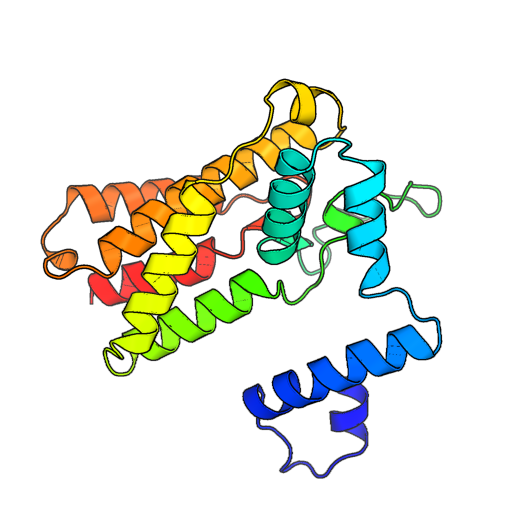81 89 PHE A C 1
ATOM 705 O O . PHE A 1 89 ? 8.622 -1.782 -7.701 1.00 96.81 89 PHE A O 1
ATOM 712 N N . VAL A 1 90 ? 8.741 0.005 -9.050 1.00 96.38 90 VAL A N 1
ATOM 713 C CA . VAL A 1 90 ? 7.401 -0.158 -9.637 1.00 96.38 90 VAL A CA 1
ATOM 714 C C . VAL A 1 90 ? 7.219 -1.497 -10.365 1.00 96.38 90 VAL A C 1
ATOM 716 O O . VAL A 1 90 ? 6.096 -1.982 -10.468 1.00 96.38 90 VAL A O 1
ATOM 719 N N . ASP A 1 91 ? 8.298 -2.112 -10.860 1.00 95.94 91 ASP A N 1
ATOM 720 C CA . ASP A 1 91 ? 8.255 -3.433 -11.499 1.00 95.94 91 ASP A CA 1
ATOM 721 C C . ASP A 1 91 ? 8.106 -4.565 -10.480 1.00 95.94 91 ASP A C 1
ATOM 723 O O . ASP A 1 91 ? 7.602 -5.632 -10.818 1.00 95.94 91 ASP A O 1
ATOM 727 N N . ALA A 1 92 ? 8.542 -4.336 -9.240 1.00 96.69 92 ALA A N 1
ATOM 728 C CA . ALA A 1 92 ? 8.400 -5.274 -8.131 1.00 96.69 92 ALA A CA 1
ATOM 729 C C . ALA A 1 92 ? 7.073 -5.109 -7.366 1.00 96.69 92 ALA A C 1
ATOM 731 O O . ALA A 1 92 ? 6.694 -6.004 -6.610 1.00 96.69 92 ALA A O 1
ATOM 732 N N . CYS A 1 93 ? 6.366 -3.989 -7.548 1.00 96.94 93 CYS A N 1
ATOM 733 C CA . CYS A 1 93 ? 5.040 -3.763 -6.975 1.00 96.94 93 CYS A CA 1
ATOM 734 C C . CYS A 1 93 ? 3.965 -4.640 -7.636 1.00 96.94 93 CYS A C 1
ATOM 736 O O . CYS A 1 93 ? 4.041 -4.991 -8.814 1.00 96.94 93 CYS A O 1
ATOM 738 N N . THR A 1 94 ? 2.907 -4.935 -6.882 1.00 94.31 94 THR A N 1
ATOM 739 C CA . THR A 1 94 ? 1.733 -5.686 -7.360 1.00 94.31 94 THR A CA 1
ATOM 740 C C . THR A 1 94 ? 0.484 -4.808 -7.324 1.00 94.31 94 THR A C 1
ATOM 742 O O . THR A 1 94 ? 0.509 -3.736 -6.732 1.00 94.31 94 THR A O 1
ATOM 745 N N . ALA A 1 95 ? -0.588 -5.224 -8.004 1.00 89.81 95 ALA A N 1
ATOM 746 C CA . ALA A 1 95 ? -1.814 -4.428 -8.121 1.00 89.81 95 ALA A CA 1
ATOM 747 C C . ALA A 1 95 ? -2.691 -4.427 -6.859 1.00 89.81 95 ALA A C 1
ATOM 749 O O . ALA A 1 95 ? -3.479 -3.507 -6.714 1.00 89.81 95 ALA A O 1
ATOM 750 N N . ASP A 1 96 ? -2.556 -5.437 -5.995 1.00 92.69 96 ASP A N 1
ATOM 751 C CA . ASP A 1 96 ? -3.225 -5.515 -4.694 1.00 92.69 96 ASP A CA 1
ATOM 752 C C . ASP A 1 96 ? -2.134 -5.596 -3.622 1.00 92.69 96 ASP A C 1
ATOM 754 O O . ASP A 1 96 ? -1.659 -6.684 -3.268 1.00 92.69 96 ASP A O 1
ATOM 758 N N . ALA A 1 97 ? -1.678 -4.438 -3.145 1.00 96.56 97 ALA A N 1
ATOM 759 C CA . ALA A 1 97 ? -0.585 -4.378 -2.184 1.00 96.56 97 ALA A CA 1
ATOM 760 C C . ALA A 1 97 ? -1.021 -5.010 -0.848 1.00 96.56 97 ALA A C 1
ATOM 762 O O . ALA A 1 97 ? -1.861 -4.476 -0.126 1.00 96.56 97 ALA A O 1
ATOM 763 N N . SER A 1 98 ? -0.467 -6.186 -0.533 1.00 94.44 98 SER A N 1
ATOM 764 C CA . SER A 1 98 ? -0.979 -7.071 0.530 1.00 94.44 98 SER A CA 1
ATOM 765 C C . SER A 1 98 ? -1.129 -6.417 1.909 1.00 94.44 98 SER A C 1
ATOM 767 O O . SER A 1 98 ? -2.129 -6.655 2.586 1.00 94.44 98 SER A O 1
ATOM 769 N N . GLN A 1 99 ? -0.177 -5.578 2.332 1.00 97.38 99 GLN A N 1
ATOM 770 C CA . GLN A 1 99 ? -0.262 -4.918 3.636 1.00 97.38 99 GLN A CA 1
ATOM 771 C C . GLN A 1 99 ? -1.264 -3.760 3.624 1.00 97.38 99 GLN A C 1
ATOM 773 O O . GLN A 1 99 ? -1.962 -3.564 4.616 1.00 97.38 99 GLN A O 1
ATOM 778 N N . ALA A 1 100 ? -1.372 -3.020 2.516 1.00 97.88 100 ALA A N 1
ATOM 779 C CA . ALA A 1 100 ? -2.395 -1.986 2.367 1.00 97.88 100 ALA A CA 1
ATOM 780 C C . ALA A 1 100 ? -3.808 -2.579 2.295 1.00 97.88 100 ALA A C 1
ATOM 782 O O . ALA A 1 100 ? -4.733 -2.014 2.874 1.00 97.88 100 ALA A O 1
ATOM 783 N N . LEU A 1 101 ? -3.976 -3.736 1.645 1.00 96.06 101 LEU A N 1
ATOM 784 C CA . LEU A 1 101 ? -5.246 -4.458 1.616 1.00 96.06 101 LEU A CA 1
ATOM 785 C C . LEU A 1 101 ? -5.657 -4.927 3.018 1.00 96.06 101 LEU A C 1
ATOM 787 O O . LEU A 1 101 ? -6.805 -4.725 3.403 1.00 96.06 101 LEU A O 1
ATOM 791 N N . ALA A 1 102 ? -4.727 -5.501 3.787 1.00 95.81 102 ALA A N 1
ATOM 792 C CA . ALA A 1 102 ? -4.986 -5.897 5.172 1.00 95.81 102 ALA A CA 1
ATOM 793 C C . ALA A 1 102 ? -5.374 -4.688 6.039 1.00 95.81 102 ALA A C 1
ATOM 795 O O . ALA A 1 102 ? -6.398 -4.719 6.711 1.00 95.81 102 ALA A O 1
ATOM 796 N N . PHE A 1 103 ? -4.621 -3.588 5.941 1.00 97.88 103 PHE A N 1
ATOM 797 C CA . PHE A 1 103 ? -4.936 -2.346 6.648 1.00 97.88 103 PHE A CA 1
ATOM 798 C C . PHE A 1 103 ? -6.313 -1.789 6.280 1.00 97.88 103 PHE A C 1
ATOM 800 O O . PHE A 1 103 ? -7.077 -1.383 7.150 1.00 97.88 103 PHE A O 1
ATOM 807 N N . LYS A 1 104 ? -6.662 -1.809 4.989 1.00 97.38 104 LYS A N 1
ATOM 808 C CA . LYS A 1 104 ? -7.993 -1.418 4.526 1.00 97.38 104 LYS A CA 1
ATOM 809 C C . LYS A 1 104 ? -9.076 -2.269 5.186 1.00 97.38 104 LYS A C 1
ATOM 811 O O . LYS A 1 104 ? -10.032 -1.704 5.696 1.00 97.38 104 LYS A O 1
ATOM 816 N N . GLN A 1 105 ? -8.926 -3.591 5.197 1.00 94.88 105 GLN A N 1
ATOM 817 C CA . GLN A 1 105 ? -9.904 -4.496 5.810 1.00 94.88 105 GLN A CA 1
ATOM 818 C C . GLN A 1 105 ? -10.055 -4.254 7.317 1.00 94.88 105 GLN A C 1
ATOM 820 O O . GLN A 1 105 ? -11.172 -4.271 7.823 1.00 94.88 105 GLN A O 1
ATOM 825 N N . GLU A 1 106 ? -8.950 -3.992 8.018 1.00 96.06 106 GLU A N 1
ATOM 826 C CA . GLU A 1 106 ? -8.956 -3.655 9.445 1.00 96.06 106 GLU A CA 1
ATOM 827 C C . GLU A 1 106 ? -9.706 -2.336 9.700 1.00 96.06 106 GLU A C 1
ATOM 829 O O . GLU A 1 106 ? -10.593 -2.283 10.547 1.00 96.06 106 GLU A O 1
ATOM 834 N N . VAL A 1 107 ? -9.424 -1.286 8.921 1.00 97.12 107 VAL A N 1
ATOM 835 C CA . VAL A 1 107 ? -10.136 0.001 9.019 1.00 97.12 107 VAL A CA 1
ATOM 836 C C . VAL A 1 107 ? -11.618 -0.147 8.682 1.00 97.12 107 VAL A C 1
ATOM 838 O O . VAL A 1 107 ? -12.458 0.433 9.362 1.00 97.12 107 VAL A O 1
ATOM 841 N N . GLU A 1 108 ? -11.963 -0.926 7.659 1.00 95.94 108 GLU A N 1
ATOM 842 C CA . GLU A 1 108 ? -13.358 -1.170 7.282 1.00 95.94 108 GLU A CA 1
ATOM 843 C C . GLU A 1 108 ? -14.127 -1.901 8.382 1.00 95.94 108 GLU A C 1
ATOM 845 O O . GLU A 1 108 ? -15.212 -1.454 8.744 1.00 95.94 108 GLU A O 1
ATOM 850 N N . ALA A 1 109 ? -13.537 -2.945 8.970 1.00 94.50 109 ALA A N 1
ATOM 851 C CA . ALA A 1 109 ? -14.125 -3.630 10.114 1.00 94.50 109 ALA A CA 1
ATOM 852 C C . ALA A 1 109 ? -14.332 -2.664 11.288 1.00 94.50 109 ALA A C 1
ATOM 854 O O . ALA A 1 109 ? -15.431 -2.578 11.825 1.00 94.50 109 ALA A O 1
ATOM 855 N N . TRP A 1 110 ? -13.312 -1.874 11.633 1.00 95.88 110 TRP A N 1
ATOM 856 C CA . TRP A 1 110 ? -13.406 -0.906 12.724 1.00 95.88 110 TRP A CA 1
ATOM 857 C C . TRP A 1 110 ? -14.508 0.144 12.503 1.00 95.88 110 TRP A C 1
ATOM 859 O O . TRP A 1 110 ? -15.280 0.407 13.421 1.00 95.88 110 TRP A O 1
ATOM 869 N N . ILE A 1 111 ? -14.638 0.697 11.293 1.00 95.50 111 ILE A N 1
ATOM 870 C CA . ILE A 1 111 ? -15.696 1.667 10.951 1.00 95.50 111 ILE A CA 1
ATOM 871 C C . ILE A 1 111 ? -17.096 1.039 11.064 1.00 95.50 111 ILE A C 1
ATOM 873 O O . ILE A 1 111 ? -18.039 1.698 11.496 1.00 95.50 111 ILE A O 1
ATOM 877 N N . GLU A 1 112 ? -17.260 -0.220 10.652 1.00 94.25 112 GLU A N 1
ATOM 878 C CA . GLU A 1 112 ? -18.576 -0.867 10.594 1.00 94.25 112 GLU A CA 1
ATOM 879 C C . GLU A 1 112 ? -19.155 -1.203 11.973 1.00 94.25 112 GLU A C 1
ATOM 881 O O . GLU A 1 112 ? -20.372 -1.138 12.162 1.00 94.25 112 GLU A O 1
ATOM 886 N N . ASN A 1 113 ? -18.318 -1.604 12.929 1.00 91.44 113 ASN A N 1
ATOM 887 C CA . ASN A 1 113 ? -18.798 -2.157 14.199 1.00 91.44 113 ASN A CA 1
ATOM 888 C C . ASN A 1 113 ? -17.940 -1.796 15.425 1.00 91.44 113 ASN A C 1
ATOM 890 O O . ASN A 1 113 ? -18.224 -2.286 16.520 1.00 91.44 113 ASN A O 1
ATOM 894 N N . GLY A 1 114 ? -16.913 -0.957 15.266 1.00 88.25 114 GLY A N 1
ATOM 895 C CA . GLY A 1 114 ? -16.001 -0.588 16.345 1.00 88.25 114 GLY A CA 1
ATOM 896 C C . GLY A 1 114 ? -15.190 -1.764 16.892 1.00 88.25 114 GLY A C 1
ATOM 897 O O . GLY A 1 114 ? -14.861 -1.750 18.078 1.00 88.25 114 GLY A O 1
ATOM 898 N N . ASP A 1 115 ? -14.909 -2.793 16.077 1.00 90.50 115 ASP A N 1
ATOM 899 C CA . ASP A 1 115 ? -14.232 -4.021 16.514 1.00 90.50 115 ASP A CA 1
ATOM 900 C C . ASP A 1 115 ? -12.915 -3.710 17.260 1.00 90.50 115 ASP A C 1
ATOM 902 O O . ASP A 1 115 ? -11.965 -3.189 16.659 1.00 90.50 115 ASP A O 1
ATOM 906 N N . PRO A 1 116 ? -12.810 -4.054 18.562 1.00 89.06 116 PRO A N 1
ATOM 907 C CA . PRO A 1 116 ? -11.592 -3.844 19.338 1.00 89.06 116 PRO A CA 1
ATOM 908 C C . PRO A 1 116 ? -10.376 -4.587 18.772 1.00 89.06 116 PRO A C 1
ATOM 910 O O . PRO A 1 116 ? -9.252 -4.099 18.892 1.00 89.06 116 PRO A O 1
ATOM 913 N N . ALA A 1 117 ? -10.579 -5.750 18.143 1.00 93.12 117 ALA A N 1
ATOM 914 C CA . ALA A 1 117 ? -9.499 -6.495 17.504 1.00 93.12 117 ALA A CA 1
ATOM 915 C C . ALA A 1 117 ? -8.988 -5.767 16.254 1.00 93.12 117 ALA A C 1
ATOM 917 O O . ALA A 1 117 ? -7.779 -5.721 16.022 1.00 93.12 117 ALA A O 1
ATOM 918 N N . ALA A 1 118 ? -9.889 -5.150 15.486 1.00 94.12 118 ALA A N 1
ATOM 919 C CA . ALA A 1 118 ? -9.527 -4.317 14.346 1.00 94.12 118 ALA A CA 1
ATOM 920 C C . ALA A 1 118 ? -8.778 -3.048 14.787 1.00 94.12 118 ALA A C 1
ATOM 922 O O . ALA A 1 118 ? -7.743 -2.723 14.207 1.00 94.12 118 ALA A O 1
ATOM 923 N N . ALA A 1 119 ? -9.229 -2.386 15.859 1.00 91.19 119 ALA A N 1
ATOM 924 C CA . ALA A 1 119 ? -8.538 -1.229 16.438 1.00 91.19 119 ALA A CA 1
ATOM 925 C C . ALA A 1 119 ? -7.098 -1.568 16.866 1.00 91.19 119 ALA A C 1
ATOM 927 O O . ALA A 1 119 ? -6.158 -0.830 16.561 1.00 91.19 119 ALA A O 1
ATOM 928 N N . GLU A 1 120 ? -6.906 -2.706 17.538 1.00 93.50 120 GLU A N 1
ATOM 929 C CA . GLU A 1 120 ? -5.576 -3.160 17.953 1.00 93.50 120 GLU A CA 1
ATOM 930 C C . GLU A 1 120 ? -4.697 -3.544 16.753 1.00 93.50 120 GLU A C 1
ATOM 932 O O . GLU A 1 120 ? -3.513 -3.201 16.717 1.00 93.50 120 GLU A O 1
ATOM 937 N N . ALA A 1 121 ? -5.264 -4.197 15.734 1.00 95.81 121 ALA A N 1
ATOM 938 C CA . ALA A 1 121 ? -4.545 -4.527 14.505 1.00 95.81 121 ALA A CA 1
ATOM 939 C C . ALA A 1 121 ? -4.057 -3.264 13.772 1.00 95.81 121 ALA A C 1
ATOM 941 O O . ALA A 1 121 ? -2.876 -3.183 13.414 1.00 95.81 121 ALA A O 1
ATOM 942 N N . ILE A 1 122 ? -4.923 -2.250 13.644 1.00 96.44 122 ILE A N 1
ATOM 943 C CA . ILE A 1 122 ? -4.579 -0.929 13.098 1.00 96.44 122 ILE A CA 1
ATOM 944 C C . ILE A 1 122 ? -3.427 -0.317 13.895 1.00 96.44 122 ILE A C 1
ATOM 946 O O . ILE A 1 122 ? -2.399 0.043 13.316 1.00 96.44 122 ILE A O 1
ATOM 950 N N . ARG A 1 123 ? -3.559 -0.241 15.225 1.00 94.88 123 ARG A N 1
ATOM 951 C CA . ARG A 1 123 ? -2.541 0.343 16.109 1.00 94.88 123 ARG A CA 1
ATOM 952 C C . ARG A 1 123 ? -1.192 -0.361 15.948 1.00 94.88 123 ARG A C 1
ATOM 954 O O . ARG A 1 123 ? -0.177 0.299 15.725 1.00 94.88 123 ARG A O 1
ATOM 961 N N . SER A 1 124 ? -1.176 -1.690 16.015 1.00 96.25 124 SER A N 1
ATOM 962 C CA . SER A 1 124 ? 0.036 -2.510 15.904 1.00 96.25 124 SER A CA 1
ATOM 963 C C . SER A 1 124 ? 0.748 -2.324 14.559 1.00 96.25 124 SER A C 1
ATOM 965 O O . SER A 1 124 ? 1.971 -2.127 14.495 1.00 96.25 124 SER A O 1
ATOM 967 N N . ARG A 1 125 ? -0.022 -2.296 13.467 1.00 96.88 125 ARG A N 1
ATOM 968 C CA . ARG A 1 125 ? 0.493 -2.051 12.118 1.00 96.88 125 ARG A CA 1
ATOM 969 C C . ARG A 1 125 ? 1.059 -0.641 11.979 1.00 96.88 125 ARG A C 1
ATOM 971 O O . ARG A 1 125 ? 2.191 -0.484 11.520 1.00 96.88 125 ARG A O 1
ATOM 978 N N . CYS A 1 126 ? 0.327 0.368 12.445 1.00 97.00 126 CYS A N 1
ATOM 979 C CA . CYS A 1 126 ? 0.770 1.756 12.420 1.00 97.00 126 CYS A CA 1
ATOM 980 C C . CYS A 1 126 ? 2.050 1.971 13.241 1.00 97.00 126 CYS A C 1
ATOM 982 O O . CYS A 1 126 ? 2.946 2.684 12.790 1.00 97.00 126 CYS A O 1
ATOM 984 N N . ILE A 1 127 ? 2.186 1.320 14.402 1.00 95.44 127 ILE A N 1
ATOM 985 C CA . ILE A 1 127 ? 3.421 1.332 15.203 1.00 95.44 127 ILE A CA 1
ATOM 986 C C . ILE A 1 127 ? 4.574 0.699 14.420 1.00 95.44 127 ILE A C 1
ATOM 988 O O . ILE A 1 127 ? 5.664 1.270 14.356 1.00 95.44 127 ILE A O 1
ATOM 992 N N . THR A 1 128 ? 4.340 -0.455 13.794 1.00 96.06 128 THR A N 1
ATOM 993 C CA . THR A 1 128 ? 5.356 -1.150 12.989 1.00 96.06 128 THR A CA 1
ATOM 994 C C . THR A 1 128 ? 5.859 -0.260 11.852 1.00 96.06 128 THR A C 1
ATOM 996 O O . THR A 1 128 ? 7.066 -0.093 11.685 1.00 96.06 128 THR A O 1
ATOM 999 N N . TRP A 1 129 ? 4.947 0.367 11.109 1.00 97.25 129 TRP A N 1
ATOM 1000 C CA . TRP A 1 129 ? 5.279 1.272 10.010 1.00 97.25 129 TRP A CA 1
ATOM 1001 C C . TRP A 1 129 ? 5.962 2.560 10.477 1.00 97.25 129 TRP A C 1
ATOM 1003 O O . TRP A 1 129 ? 6.908 3.014 9.838 1.00 97.25 129 TRP A O 1
ATOM 1013 N N . SER A 1 130 ? 5.549 3.112 11.619 1.00 94.38 130 SER A N 1
ATOM 1014 C CA . SER A 1 130 ? 6.155 4.322 12.195 1.00 94.38 130 SER A CA 1
ATOM 1015 C C . SER A 1 130 ? 7.588 4.105 12.683 1.00 94.38 130 SER A C 1
ATOM 1017 O O . SER A 1 130 ? 8.367 5.053 12.739 1.00 94.38 130 SER A O 1
ATOM 1019 N N . ASN A 1 131 ? 7.934 2.865 13.034 1.00 93.19 131 ASN A N 1
ATOM 1020 C CA . ASN A 1 131 ? 9.254 2.481 13.530 1.00 93.19 131 ASN A CA 1
ATOM 1021 C C . ASN A 1 131 ? 10.210 2.008 12.428 1.00 93.19 131 ASN A C 1
ATOM 1023 O O . ASN A 1 131 ? 11.330 1.594 12.741 1.00 93.19 131 ASN A O 1
ATOM 1027 N N . LEU A 1 132 ? 9.795 2.047 11.157 1.00 92.06 132 LEU A N 1
ATOM 1028 C CA . LEU A 1 132 ? 10.680 1.711 10.048 1.00 92.06 132 LEU A CA 1
ATOM 1029 C C . LEU A 1 132 ? 11.902 2.629 10.054 1.00 92.06 132 LEU A C 1
ATOM 1031 O O . LEU A 1 132 ? 11.795 3.856 10.055 1.00 92.06 132 LEU A O 1
ATOM 1035 N N . LYS A 1 133 ? 13.074 2.001 10.028 1.00 82.62 133 LYS A N 1
ATOM 1036 C CA . LYS A 1 133 ? 14.362 2.670 9.892 1.00 82.62 133 LYS A CA 1
ATOM 1037 C C . LYS A 1 133 ? 14.945 2.326 8.538 1.00 82.62 133 LYS A C 1
ATOM 1039 O O . LYS A 1 133 ? 14.827 1.200 8.060 1.00 82.62 133 LYS A O 1
ATOM 1044 N N . THR A 1 134 ? 15.591 3.304 7.933 1.00 75.75 134 THR A N 1
ATOM 1045 C CA . THR A 1 134 ? 16.393 3.079 6.741 1.00 75.75 134 THR A CA 1
ATOM 1046 C C . THR A 1 134 ? 17.520 4.081 6.711 1.00 75.75 134 THR A C 1
ATOM 1048 O O . THR A 1 134 ? 17.398 5.202 7.220 1.00 75.75 134 THR A O 1
ATOM 1051 N N . ASP A 1 135 ? 18.619 3.649 6.122 1.00 79.12 135 ASP A N 1
ATOM 1052 C CA . ASP A 1 135 ? 19.782 4.482 5.937 1.00 79.12 135 ASP A CA 1
ATOM 1053 C C . ASP A 1 135 ? 19.503 5.541 4.853 1.00 79.12 135 ASP A C 1
ATOM 1055 O O . ASP A 1 135 ? 19.061 5.245 3.740 1.00 79.12 135 ASP A O 1
ATOM 1059 N N . LEU A 1 136 ? 19.771 6.811 5.157 1.00 81.44 136 LEU A N 1
ATOM 1060 C CA . LEU A 1 136 ? 19.666 7.873 4.156 1.00 81.44 136 LEU A CA 1
ATOM 1061 C C . LEU A 1 136 ? 20.631 7.631 2.988 1.00 81.44 136 LEU A C 1
ATOM 1063 O O . LEU A 1 136 ? 20.292 7.954 1.846 1.00 81.44 136 LEU A O 1
ATOM 1067 N N . GLU A 1 137 ? 21.791 7.026 3.248 1.00 86.69 137 GLU A N 1
ATOM 1068 C CA . GLU A 1 137 ? 22.758 6.656 2.215 1.00 86.69 137 GLU A CA 1
ATOM 1069 C C . GLU A 1 137 ? 22.247 5.500 1.345 1.00 86.69 137 GLU A C 1
ATOM 1071 O O . GLU A 1 137 ? 22.603 5.400 0.170 1.00 86.69 137 GLU A O 1
ATOM 1076 N N . PHE A 1 138 ? 21.369 4.630 1.861 1.00 89.94 138 PHE A N 1
ATOM 1077 C CA . PHE A 1 138 ? 20.710 3.607 1.048 1.00 89.94 138 PHE A CA 1
ATOM 1078 C C . PHE A 1 138 ? 19.867 4.229 -0.069 1.00 89.94 138 PHE A C 1
ATOM 1080 O O . PHE A 1 138 ? 20.094 3.924 -1.243 1.00 89.94 138 PHE A O 1
ATOM 1087 N N . PHE A 1 139 ? 18.975 5.168 0.250 1.00 90.56 139 PHE A N 1
ATOM 1088 C CA . PHE A 1 139 ? 18.161 5.815 -0.783 1.00 90.56 139 PHE A CA 1
ATOM 1089 C C . PHE A 1 139 ? 18.985 6.624 -1.789 1.00 90.56 139 PHE A C 1
ATOM 1091 O O . PHE A 1 139 ? 18.592 6.746 -2.944 1.00 90.56 139 PHE A O 1
ATOM 1098 N N . GLN A 1 140 ? 20.143 7.156 -1.405 1.00 90.19 140 GLN A N 1
ATOM 1099 C CA . GLN A 1 140 ? 21.000 7.879 -2.351 1.00 90.19 140 GLN A CA 1
ATOM 1100 C C . GLN A 1 140 ? 21.643 6.967 -3.408 1.00 90.19 140 GLN A C 1
ATOM 1102 O O . GLN A 1 140 ? 22.044 7.450 -4.466 1.00 90.19 140 GLN A O 1
ATOM 1107 N N . ARG A 1 141 ? 21.725 5.655 -3.150 1.00 89.62 141 ARG A N 1
ATOM 1108 C CA . ARG A 1 141 ? 22.379 4.673 -4.031 1.00 89.62 141 ARG A CA 1
ATOM 1109 C C . ARG A 1 141 ? 21.461 4.070 -5.094 1.00 89.62 141 ARG A C 1
ATOM 1111 O O . ARG A 1 141 ? 21.959 3.377 -5.979 1.00 89.62 141 ARG A O 1
ATOM 1118 N N . ILE A 1 142 ? 20.150 4.308 -5.024 1.00 91.38 142 ILE A N 1
ATOM 1119 C CA . ILE A 1 142 ? 19.171 3.692 -5.929 1.00 91.38 142 ILE A CA 1
ATOM 1120 C C . ILE A 1 142 ? 18.455 4.755 -6.781 1.00 91.38 142 ILE A C 1
ATOM 1122 O O . ILE A 1 142 ? 18.156 5.835 -6.264 1.00 91.38 142 ILE A O 1
ATOM 1126 N N . PRO A 1 143 ? 18.155 4.490 -8.071 1.00 90.12 143 PRO A N 1
ATOM 1127 C CA . PRO A 1 143 ? 17.657 5.521 -8.993 1.00 90.12 143 PRO A CA 1
ATOM 1128 C C . PRO A 1 143 ? 16.372 6.214 -8.516 1.00 90.12 143 PRO A C 1
ATOM 1130 O O . PRO A 1 143 ? 16.230 7.433 -8.612 1.00 90.12 143 PRO A O 1
ATOM 1133 N N . GLU A 1 144 ? 15.444 5.443 -7.958 1.00 93.88 144 GLU A N 1
ATOM 1134 C CA . GLU A 1 144 ? 14.163 5.907 -7.428 1.00 93.88 144 GLU A CA 1
ATOM 1135 C C . GLU A 1 144 ? 14.210 6.335 -5.951 1.00 93.88 144 GLU A C 1
ATOM 1137 O O . GLU A 1 144 ? 13.175 6.653 -5.366 1.00 93.88 144 GLU A O 1
ATOM 1142 N N . GLY A 1 145 ? 15.381 6.375 -5.313 1.00 94.44 145 GLY A N 1
ATOM 1143 C CA . GLY A 1 145 ? 15.455 6.459 -3.855 1.00 94.44 145 GLY A CA 1
ATOM 1144 C C . GLY A 1 145 ? 14.932 7.756 -3.248 1.00 94.44 145 GLY A C 1
ATOM 1145 O O . GLY A 1 145 ? 14.293 7.708 -2.203 1.00 94.44 145 GLY A O 1
ATOM 1146 N N . LYS A 1 146 ? 15.071 8.905 -3.925 1.00 94.94 146 LYS A N 1
ATOM 1147 C CA . LYS A 1 146 ? 14.417 10.154 -3.480 1.00 94.94 146 LYS A CA 1
ATOM 1148 C C . LYS A 1 146 ? 12.892 10.004 -3.440 1.00 94.94 146 LYS A C 1
ATOM 1150 O O . LYS A 1 146 ? 12.248 10.470 -2.507 1.00 94.94 146 LYS A O 1
ATOM 1155 N N . ALA A 1 147 ? 12.323 9.354 -4.450 1.00 95.81 147 ALA A N 1
ATOM 1156 C CA . ALA A 1 147 ? 10.890 9.118 -4.540 1.00 95.81 147 ALA A CA 1
ATOM 1157 C C . ALA A 1 147 ? 10.421 8.085 -3.499 1.00 95.81 147 ALA A C 1
ATOM 1159 O O . ALA A 1 147 ? 9.404 8.303 -2.841 1.00 95.81 147 ALA A O 1
ATOM 1160 N N . LEU A 1 148 ? 11.193 7.017 -3.270 1.00 96.12 148 LEU A N 1
ATOM 1161 C CA . LEU A 1 148 ? 10.903 6.042 -2.212 1.00 96.12 148 LEU A CA 1
ATOM 1162 C C . LEU A 1 148 ? 11.043 6.631 -0.808 1.00 96.12 148 LEU A C 1
ATOM 1164 O O . LEU A 1 148 ? 10.265 6.284 0.075 1.00 96.12 148 LEU A O 1
ATOM 1168 N N . GLN A 1 149 ? 11.965 7.570 -0.606 1.00 95.38 149 GLN A N 1
ATOM 1169 C CA . GLN A 1 149 ? 12.063 8.313 0.644 1.00 95.38 149 GLN A CA 1
ATOM 1170 C C . GLN A 1 149 ? 10.799 9.146 0.899 1.00 95.38 149 GLN A C 1
ATOM 1172 O O . GLN A 1 149 ? 10.337 9.217 2.038 1.00 95.38 149 GLN A O 1
ATOM 1177 N N . THR A 1 150 ? 10.220 9.763 -0.136 1.00 96.00 150 THR A N 1
ATOM 1178 C CA . THR A 1 150 ? 8.931 10.460 -0.017 1.00 96.00 150 THR A CA 1
ATOM 1179 C C . THR A 1 150 ? 7.813 9.492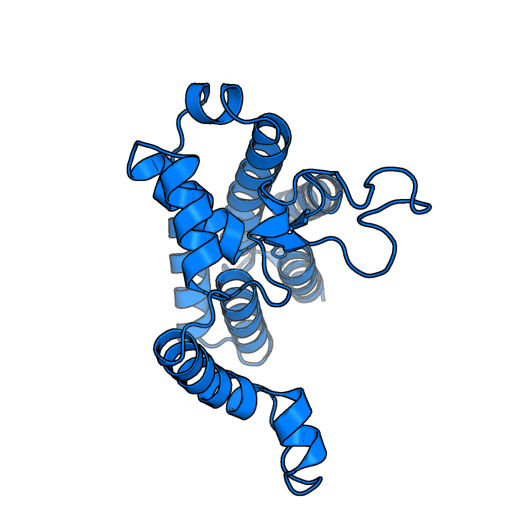 0.364 1.00 96.00 150 THR A C 1
ATOM 1181 O O . THR A 1 150 ? 7.057 9.791 1.285 1.00 96.00 150 THR A O 1
ATOM 1184 N N . HIS A 1 151 ? 7.746 8.314 -0.268 1.00 96.75 151 HIS A N 1
ATOM 1185 C CA . HIS A 1 151 ? 6.775 7.276 0.102 1.00 96.75 151 HIS A CA 1
ATOM 1186 C C . HIS A 1 151 ? 6.960 6.776 1.532 1.00 96.75 151 HIS A C 1
ATOM 1188 O O . HIS A 1 151 ? 5.973 6.612 2.238 1.00 96.75 151 HIS A O 1
ATOM 1194 N N . LEU A 1 152 ? 8.198 6.588 1.998 1.00 96.69 152 LEU A N 1
ATOM 1195 C CA . LEU A 1 152 ? 8.461 6.196 3.383 1.00 96.69 152 LEU A CA 1
ATOM 1196 C C . LEU A 1 152 ? 7.997 7.267 4.375 1.00 96.69 152 LEU A C 1
ATOM 1198 O O . LEU A 1 152 ? 7.358 6.940 5.371 1.00 96.69 152 LEU A O 1
ATOM 1202 N N . LYS A 1 153 ? 8.281 8.545 4.098 1.00 96.31 153 LYS A N 1
ATOM 1203 C CA . LYS A 1 153 ? 7.778 9.657 4.920 1.00 96.31 153 LYS A CA 1
ATOM 1204 C C . LYS A 1 153 ? 6.251 9.662 4.947 1.00 96.31 153 LYS A C 1
ATOM 1206 O O . LYS A 1 153 ? 5.674 9.758 6.023 1.00 96.31 153 LYS A O 1
ATOM 1211 N N . GLY A 1 154 ? 5.614 9.483 3.789 1.00 97.56 154 GLY A N 1
ATOM 1212 C CA . GLY A 1 154 ? 4.162 9.373 3.678 1.00 97.56 154 GLY A CA 1
ATOM 1213 C C . GLY A 1 154 ? 3.596 8.212 4.480 1.00 97.56 154 GLY A C 1
ATOM 1214 O O . GLY A 1 154 ? 2.665 8.409 5.253 1.00 97.56 154 GLY A O 1
ATOM 1215 N N . LEU A 1 155 ? 4.201 7.030 4.365 1.00 98.12 155 LEU A N 1
ATOM 1216 C CA . LEU A 1 155 ? 3.833 5.846 5.133 1.00 98.12 155 LEU A CA 1
ATOM 1217 C C . LEU A 1 155 ? 3.898 6.131 6.636 1.00 98.12 155 LEU A C 1
ATOM 1219 O O . LEU A 1 155 ? 2.903 5.931 7.324 1.00 98.12 155 LEU A O 1
ATOM 1223 N N . VAL A 1 156 ? 5.025 6.640 7.139 1.00 97.75 156 VAL A N 1
ATOM 1224 C CA . VAL A 1 156 ? 5.202 6.952 8.567 1.00 97.75 156 VAL A CA 1
ATOM 1225 C C . VAL A 1 156 ? 4.179 7.989 9.033 1.00 97.75 156 VAL A C 1
ATOM 1227 O O . VAL A 1 156 ? 3.466 7.749 10.005 1.00 97.75 156 VAL A O 1
ATOM 1230 N N . THR A 1 157 ? 4.056 9.117 8.328 1.00 97.81 157 THR A N 1
ATOM 1231 C CA . THR A 1 157 ? 3.141 10.201 8.708 1.00 97.81 157 THR A CA 1
ATOM 1232 C C . THR A 1 157 ? 1.683 9.742 8.705 1.00 97.81 157 THR A C 1
ATOM 1234 O O . THR A 1 157 ? 0.982 9.937 9.695 1.00 97.81 157 THR A O 1
ATOM 1237 N N . LEU A 1 158 ? 1.225 9.089 7.633 1.00 98.25 158 LEU A N 1
ATOM 1238 C CA . LEU A 1 158 ? -0.155 8.609 7.533 1.00 98.25 158 LEU A CA 1
ATOM 1239 C C . LEU A 1 158 ? -0.454 7.504 8.552 1.00 98.25 158 LEU A C 1
ATOM 1241 O O . LEU A 1 158 ? -1.557 7.470 9.084 1.00 98.25 158 LEU A O 1
ATOM 1245 N N . SER A 1 159 ? 0.519 6.651 8.882 1.00 98.00 159 SER A N 1
ATOM 1246 C CA . SER A 1 159 ? 0.367 5.633 9.933 1.00 98.00 159 SER A CA 1
ATOM 1247 C C . SER A 1 159 ? 0.171 6.259 11.313 1.00 98.00 159 SER A C 1
ATOM 1249 O O . SER A 1 159 ? -0.719 5.861 12.062 1.00 98.00 159 SER A O 1
ATOM 1251 N N . GLN A 1 160 ? 0.980 7.265 11.655 1.00 97.12 160 GLN A N 1
ATOM 1252 C CA . GLN A 1 160 ? 0.869 7.978 12.931 1.00 97.12 160 GLN A CA 1
ATOM 1253 C C . GLN A 1 160 ? -0.466 8.712 13.062 1.00 97.12 160 GLN A C 1
ATOM 1255 O O . GLN A 1 160 ? -1.057 8.721 14.142 1.00 97.12 160 GLN A O 1
ATOM 1260 N N . LEU A 1 161 ? -0.934 9.325 11.974 1.00 97.44 161 LEU A N 1
ATOM 1261 C CA . LEU A 1 161 ? -2.229 10.001 11.928 1.00 97.44 161 LEU A CA 1
ATOM 1262 C C . LEU A 1 161 ? -3.378 8.998 12.026 1.00 97.44 161 LEU A C 1
ATOM 1264 O O . LEU A 1 161 ? -4.283 9.204 12.823 1.00 97.44 161 LEU A O 1
ATOM 1268 N N . ALA A 1 162 ? -3.317 7.886 11.290 1.00 97.00 162 ALA A N 1
ATOM 1269 C CA . ALA A 1 162 ? -4.333 6.839 11.350 1.00 97.00 162 ALA A CA 1
ATOM 1270 C C . ALA A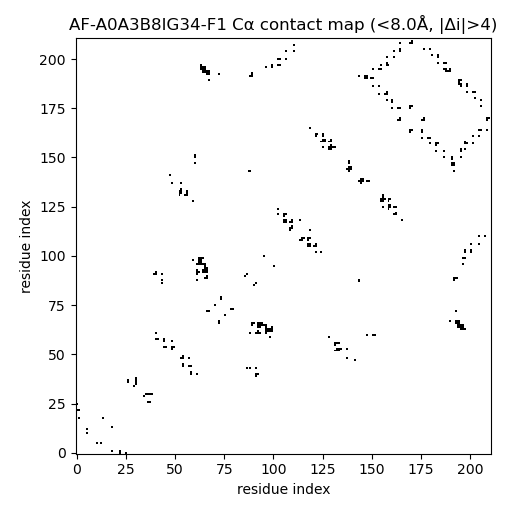 1 162 ? -4.484 6.259 12.762 1.00 97.00 162 ALA A C 1
ATOM 1272 O O . ALA A 1 162 ? -5.604 6.120 13.240 1.00 97.00 162 ALA A O 1
ATOM 1273 N N . ALA A 1 163 ? -3.372 5.990 13.457 1.00 95.56 163 ALA A N 1
ATOM 1274 C CA . ALA A 1 163 ? -3.416 5.521 14.842 1.00 95.56 163 ALA A CA 1
ATOM 1275 C C . ALA A 1 163 ? -4.103 6.529 15.779 1.00 95.56 163 ALA A C 1
ATOM 1277 O O . ALA A 1 163 ? -4.905 6.132 16.617 1.00 95.56 163 ALA A O 1
ATOM 1278 N N . GLN A 1 164 ? -3.829 7.828 15.616 1.00 95.12 164 GLN A N 1
ATOM 1279 C CA . GLN A 1 164 ? -4.472 8.882 16.409 1.00 95.12 164 GLN A CA 1
ATOM 1280 C C . GLN A 1 164 ? -5.958 9.047 16.070 1.00 95.12 164 GLN A C 1
ATOM 1282 O O . GLN A 1 164 ? -6.760 9.273 16.968 1.00 95.12 164 GLN A O 1
ATOM 1287 N N . LEU A 1 165 ? -6.334 8.906 14.796 1.00 94.75 165 LEU A N 1
ATOM 1288 C CA . LEU A 1 165 ? -7.725 9.001 14.344 1.00 94.75 165 LEU A CA 1
ATOM 1289 C C . LEU A 1 165 ? -8.607 7.871 14.894 1.00 94.75 165 LEU A C 1
ATOM 1291 O O . LEU A 1 165 ? -9.809 8.060 15.026 1.00 94.75 165 LEU A O 1
ATOM 1295 N N . THR A 1 166 ? -8.026 6.719 15.233 1.00 92.19 166 THR A N 1
ATOM 1296 C CA . THR A 1 166 ? -8.758 5.606 15.862 1.00 92.19 166 THR A CA 1
ATOM 1297 C C . THR A 1 166 ? -8.917 5.731 17.381 1.00 92.19 166 THR A C 1
ATOM 1299 O O . THR A 1 166 ? -9.573 4.888 17.991 1.00 92.19 166 THR A O 1
ATOM 1302 N N . GLU A 1 167 ? -8.320 6.745 18.016 1.00 90.81 167 GLU A N 1
ATOM 1303 C CA . GLU A 1 167 ? -8.463 6.959 19.459 1.00 90.81 167 GLU A CA 1
ATOM 1304 C C . GLU A 1 167 ? -9.782 7.664 19.816 1.00 90.81 167 GLU A C 1
ATOM 1306 O O . GLU A 1 167 ? -10.284 8.494 19.049 1.00 90.81 167 GLU A O 1
ATOM 1311 N N . PRO A 1 168 ? -10.325 7.423 21.023 1.00 89.75 168 PRO A N 1
ATOM 1312 C CA . PRO A 1 168 ? -11.420 8.227 21.552 1.00 89.75 168 PRO A CA 1
ATOM 1313 C C . PRO A 1 168 ? 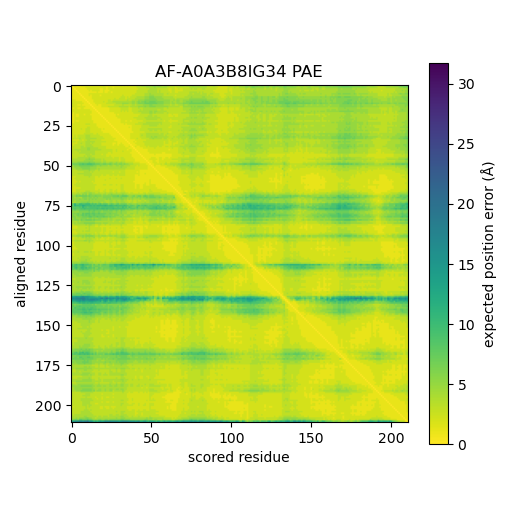-11.040 9.714 21.608 1.00 89.75 168 PRO A C 1
ATOM 1315 O O . PRO A 1 168 ? -9.952 10.064 22.065 1.00 89.75 168 PRO A O 1
ATOM 1318 N N . GLY A 1 169 ? -11.949 10.596 21.192 1.00 90.44 169 GLY A N 1
ATOM 1319 C CA . GLY A 1 169 ? -11.715 12.044 21.204 1.00 90.44 169 GLY A CA 1
ATOM 1320 C C . GLY A 1 169 ? -11.058 12.607 19.932 1.00 90.44 169 GLY A C 1
ATOM 1321 O O . GLY A 1 169 ? -10.695 13.784 19.893 1.00 90.44 169 GLY A O 1
ATOM 1322 N N . ALA A 1 170 ? -10.840 11.775 18.903 1.00 92.75 170 ALA A N 1
ATOM 1323 C CA . ALA A 1 170 ? -10.225 12.209 17.648 1.00 92.75 170 ALA A CA 1
ATOM 1324 C C . ALA A 1 170 ? -11.078 13.235 16.879 1.00 92.75 170 ALA A C 1
ATOM 1326 O O . ALA A 1 170 ? -10.520 14.122 16.233 1.00 92.75 170 ALA A O 1
ATOM 1327 N N . ALA A 1 171 ? -12.409 13.143 16.971 1.00 93.31 171 ALA A N 1
ATOM 1328 C CA . ALA A 1 171 ? -13.341 14.041 16.284 1.00 93.31 171 ALA A CA 1
ATOM 1329 C C . ALA A 1 171 ? -13.267 15.485 16.813 1.00 93.31 171 ALA A C 1
ATOM 1331 O O . ALA A 1 171 ? -13.450 16.445 16.067 1.00 93.31 171 ALA A O 1
ATOM 1332 N N . GLU A 1 172 ? -12.949 15.652 18.095 1.00 96.06 172 GLU A N 1
ATOM 1333 C CA . GLU A 1 172 ? -12.829 16.944 18.768 1.00 96.06 172 GLU A CA 1
ATOM 1334 C C . GLU A 1 172 ? -11.455 17.602 18.551 1.00 96.06 172 GLU A C 1
ATOM 1336 O O . GLU A 1 172 ? -11.268 18.784 18.857 1.00 96.06 172 GLU A O 1
ATOM 1341 N N . ASN A 1 173 ? -10.480 16.865 18.012 1.00 96.62 173 ASN A N 1
ATOM 1342 C CA . ASN A 1 173 ? -9.123 17.351 17.796 1.00 96.62 173 ASN A CA 1
ATOM 1343 C C . ASN A 1 173 ? -8.962 17.990 16.404 1.00 96.62 173 ASN A C 1
ATOM 1345 O O . ASN A 1 173 ? -8.479 17.364 15.462 1.00 96.62 173 ASN A O 1
ATOM 1349 N N . ALA A 1 174 ? -9.325 19.270 16.284 1.00 96.50 174 ALA A N 1
ATOM 1350 C CA . ALA A 1 174 ? -9.248 20.009 15.020 1.00 96.50 174 ALA A CA 1
ATOM 1351 C C . ALA A 1 174 ? -7.837 20.030 14.388 1.00 96.50 174 ALA A C 1
ATOM 1353 O O . ALA A 1 174 ? -7.714 19.896 13.173 1.00 96.50 174 ALA A O 1
ATOM 1354 N N . ASP A 1 175 ? -6.779 20.135 15.201 1.00 97.31 175 ASP A N 1
ATOM 1355 C CA . ASP A 1 175 ? -5.383 20.126 14.729 1.00 97.31 175 ASP A CA 1
ATOM 1356 C C . ASP A 1 175 ? -4.994 18.766 14.122 1.00 97.31 175 ASP A C 1
ATOM 1358 O O . ASP A 1 175 ? -4.316 18.713 13.094 1.00 97.31 175 ASP A O 1
ATOM 1362 N N . LEU A 1 176 ? -5.470 17.656 14.700 1.00 97.69 176 LEU A N 1
ATOM 1363 C CA . LEU A 1 176 ? -5.289 16.320 14.125 1.00 97.69 176 LEU A CA 1
ATOM 1364 C C . LEU A 1 176 ? -5.985 16.195 12.764 1.00 97.69 176 LEU A C 1
ATOM 1366 O O . LEU A 1 176 ? -5.379 15.687 11.817 1.00 97.69 176 LEU A O 1
ATOM 1370 N N . LEU A 1 177 ? -7.234 16.660 12.658 1.00 97.94 177 LEU A N 1
ATOM 1371 C CA . LEU A 1 177 ? -8.006 16.585 11.415 1.00 97.94 177 LEU A CA 1
ATOM 1372 C C . LEU A 1 177 ? -7.359 17.418 10.298 1.00 97.94 177 LEU A C 1
ATOM 1374 O O . LEU A 1 177 ? -7.229 16.923 9.178 1.00 97.94 177 LEU A O 1
ATOM 1378 N N . GLU A 1 178 ? -6.898 18.633 10.607 1.00 98.06 178 GLU A N 1
ATOM 1379 C CA . GLU A 1 178 ? -6.200 19.508 9.654 1.00 98.06 178 GLU A CA 1
ATOM 1380 C C . GLU A 1 178 ? -4.868 18.891 9.196 1.00 98.06 178 GLU A C 1
ATOM 1382 O O . GLU A 1 178 ? -4.569 18.839 7.999 1.00 98.06 178 GLU A O 1
ATOM 1387 N N . LYS A 1 179 ? -4.077 18.342 10.130 1.00 98.31 179 LYS A N 1
ATOM 1388 C CA . LYS A 1 179 ? -2.831 17.630 9.800 1.00 98.31 179 LYS A CA 1
ATOM 1389 C C . LYS A 1 179 ? -3.081 16.413 8.916 1.00 98.31 179 LYS A C 1
ATOM 1391 O O . LYS A 1 179 ? -2.278 16.149 8.019 1.00 98.31 179 LYS A O 1
ATOM 1396 N N . ALA A 1 180 ? -4.168 15.680 9.156 1.00 98.06 180 ALA A N 1
ATOM 1397 C CA . ALA A 1 180 ? -4.550 14.539 8.336 1.00 98.06 180 ALA A CA 1
ATOM 1398 C C . ALA A 1 180 ? -4.904 14.957 6.904 1.00 98.06 180 ALA A C 1
ATOM 1400 O O . ALA A 1 180 ? -4.357 14.379 5.964 1.00 98.06 180 ALA A O 1
ATOM 1401 N N . GLU A 1 181 ? -5.726 15.995 6.726 1.00 98.25 181 GLU A N 1
ATOM 1402 C CA . GLU A 1 181 ? -6.044 16.545 5.399 1.00 98.25 181 GLU A CA 1
ATOM 1403 C C . GLU A 1 181 ? -4.789 17.009 4.660 1.00 98.25 181 GLU A C 1
ATOM 1405 O O . GLU A 1 181 ? -4.557 16.619 3.514 1.00 98.25 181 GLU A O 1
ATOM 1410 N N . ALA A 1 182 ? -3.937 17.793 5.325 1.00 98.31 182 ALA A N 1
ATOM 1411 C CA . ALA A 1 182 ? -2.709 18.299 4.726 1.00 98.31 182 ALA A CA 1
ATOM 1412 C C . ALA A 1 182 ? -1.764 17.159 4.305 1.00 98.31 182 ALA A C 1
ATOM 1414 O O . ALA A 1 182 ? -1.185 17.196 3.217 1.00 98.31 182 ALA A O 1
ATOM 1415 N N . ALA A 1 183 ? -1.621 16.120 5.134 1.00 98.19 183 ALA A N 1
ATOM 1416 C CA . ALA A 1 183 ? -0.799 14.959 4.804 1.00 98.19 183 ALA A CA 1
ATOM 1417 C C . ALA A 1 183 ? -1.366 14.171 3.612 1.00 98.19 183 ALA A C 1
ATOM 1419 O O . ALA A 1 183 ? -0.604 13.778 2.725 1.00 98.19 183 ALA A O 1
ATOM 1420 N N . LEU A 1 184 ? -2.684 13.964 3.557 1.00 98.44 184 LEU A N 1
ATOM 1421 C CA . LEU A 1 184 ? -3.349 13.294 2.436 1.00 98.44 184 LEU A CA 1
ATOM 1422 C C . LEU A 1 184 ? -3.132 14.058 1.123 1.00 98.44 184 LEU A C 1
ATOM 1424 O O . LEU A 1 184 ? -2.768 13.453 0.113 1.00 98.44 184 LEU A O 1
ATOM 1428 N N . GLU A 1 185 ? -3.243 15.386 1.148 1.00 98.00 185 GLU A N 1
ATOM 1429 C CA . GLU A 1 185 ? -2.995 16.243 -0.015 1.00 98.00 185 GLU A CA 1
ATOM 1430 C C . GLU A 1 185 ? -1.547 16.180 -0.520 1.00 98.00 185 GLU A C 1
ATOM 1432 O O . GLU A 1 185 ? -1.307 16.194 -1.731 1.00 98.00 185 GLU A O 1
ATOM 1437 N N . VAL A 1 186 ? -0.572 16.063 0.384 1.00 97.31 186 VAL A N 1
ATOM 1438 C CA . VAL A 1 186 ? 0.844 15.916 0.019 1.00 97.31 186 VAL A CA 1
ATOM 1439 C C . VAL A 1 186 ? 1.119 14.533 -0.578 1.00 97.31 186 VAL A C 1
ATOM 1441 O O . VAL A 1 186 ? 1.751 14.423 -1.633 1.00 97.31 186 VAL A O 1
ATOM 1444 N N . TYR A 1 187 ? 0.648 13.470 0.078 1.00 97.69 187 TYR A N 1
ATOM 1445 C CA . TYR A 1 187 ? 1.042 12.095 -0.244 1.00 97.69 187 TYR A CA 1
ATOM 1446 C C . TYR A 1 187 ? 0.129 11.384 -1.250 1.00 97.69 187 TYR A C 1
ATOM 1448 O O . TYR A 1 187 ? 0.479 10.294 -1.700 1.00 97.69 187 TYR A O 1
ATOM 1456 N N . LYS A 1 188 ? -0.976 12.003 -1.690 1.00 96.56 188 LYS A N 1
ATOM 1457 C CA . LYS A 1 188 ? -1.772 11.500 -2.828 1.00 96.56 188 LYS A CA 1
ATOM 1458 C C . LYS A 1 188 ? -1.034 11.553 -4.166 1.00 96.56 188 LYS A C 1
ATOM 1460 O O . LYS A 1 188 ? -1.470 10.930 -5.129 1.00 96.56 188 LYS A O 1
ATOM 1465 N N . THR A 1 189 ? 0.043 12.337 -4.262 1.00 95.81 189 THR A N 1
ATOM 1466 C CA . THR A 1 189 ? 0.804 12.475 -5.508 1.00 95.81 189 THR A CA 1
ATOM 1467 C C . THR A 1 189 ? 1.678 11.236 -5.732 1.00 95.81 189 THR A C 1
ATOM 1469 O O . THR A 1 189 ? 2.522 10.948 -4.880 1.00 95.81 189 THR A O 1
ATOM 1472 N N . PRO A 1 190 ? 1.563 10.547 -6.884 1.00 96.06 190 PRO A N 1
ATOM 1473 C CA . PRO A 1 190 ? 2.367 9.365 -7.174 1.00 96.06 190 PRO A CA 1
ATOM 1474 C C . PRO A 1 190 ? 3.872 9.669 -7.149 1.00 96.06 190 PRO A C 1
ATOM 1476 O O . PRO A 1 190 ? 4.327 10.688 -7.677 1.00 96.06 190 PRO A O 1
ATOM 1479 N N . GLN A 1 191 ? 4.668 8.752 -6.600 1.00 96.19 191 GLN A N 1
ATOM 1480 C CA . GLN A 1 191 ? 6.136 8.822 -6.573 1.00 96.19 191 GLN A CA 1
ATOM 1481 C C . GLN A 1 191 ? 6.705 7.530 -7.144 1.00 96.19 191 GLN A C 1
ATOM 1483 O O . GLN A 1 191 ? 6.098 6.482 -7.000 1.00 96.19 191 GLN A O 1
ATOM 1488 N N . ALA A 1 192 ? 7.852 7.575 -7.828 1.00 94.56 192 ALA A N 1
ATOM 1489 C CA . ALA A 1 192 ? 8.468 6.380 -8.429 1.00 94.56 192 ALA A CA 1
ATOM 1490 C C . ALA A 1 192 ? 7.507 5.561 -9.324 1.00 94.56 192 ALA A C 1
ATOM 1492 O O . ALA A 1 192 ? 7.679 4.357 -9.483 1.00 94.56 192 ALA A O 1
ATOM 1493 N N . ARG A 1 193 ? 6.501 6.220 -9.925 1.00 95.69 193 ARG A N 1
ATOM 1494 C CA . ARG A 1 193 ? 5.414 5.589 -10.698 1.00 95.69 193 ARG A CA 1
ATOM 1495 C C . ARG A 1 193 ? 4.540 4.621 -9.889 1.00 95.69 193 ARG A C 1
ATOM 1497 O O . ARG A 1 193 ? 3.908 3.737 -10.469 1.00 95.69 193 ARG A O 1
ATOM 1504 N N . THR A 1 194 ? 4.471 4.823 -8.580 1.00 97.56 194 THR A N 1
ATOM 1505 C CA . THR A 1 194 ? 3.608 4.093 -7.658 1.00 97.56 194 THR A CA 1
ATOM 1506 C C . THR A 1 194 ? 2.767 5.036 -6.806 1.00 97.56 194 THR A C 1
ATOM 1508 O O . THR A 1 194 ? 3.176 6.157 -6.486 1.00 97.56 194 THR A O 1
ATOM 1511 N N . ASP A 1 195 ? 1.596 4.544 -6.427 1.00 97.81 195 ASP A N 1
ATOM 1512 C CA . ASP A 1 195 ? 0.669 5.173 -5.498 1.00 97.81 195 ASP A CA 1
ATOM 1513 C C . ASP A 1 195 ? 0.875 4.585 -4.098 1.00 97.81 195 ASP A C 1
ATOM 1515 O O . ASP A 1 195 ? 1.056 3.373 -3.952 1.00 97.81 195 ASP A O 1
ATOM 1519 N N . LEU A 1 196 ? 0.843 5.432 -3.065 1.00 98.06 196 LEU A N 1
ATOM 1520 C CA . LEU A 1 196 ? 0.856 4.986 -1.673 1.00 98.06 196 LEU A CA 1
ATOM 1521 C C . LEU A 1 196 ? -0.570 4.626 -1.246 1.00 98.06 196 LEU A C 1
ATOM 1523 O O . LEU A 1 196 ? -1.421 5.497 -1.061 1.00 98.06 196 LEU A O 1
ATOM 1527 N N . MET A 1 197 ? -0.831 3.340 -1.033 1.00 98.19 197 MET A N 1
ATOM 1528 C CA . MET A 1 197 ? -2.194 2.827 -0.863 1.00 98.19 197 MET A CA 1
ATOM 1529 C C . MET A 1 197 ? -2.800 3.060 0.521 1.00 98.19 197 MET A C 1
ATOM 1531 O O . MET A 1 197 ? -3.962 2.730 0.746 1.00 98.19 197 MET A O 1
ATOM 1535 N N . LEU A 1 198 ? -2.059 3.685 1.437 1.00 97.81 198 LEU A N 1
ATOM 1536 C CA . LEU A 1 198 ? -2.625 4.188 2.688 1.00 97.81 198 LEU A CA 1
ATOM 1537 C C . LEU A 1 198 ? -3.524 5.404 2.461 1.00 97.81 198 LEU A C 1
ATOM 1539 O O . LEU A 1 198 ? -4.488 5.567 3.199 1.00 97.81 198 LEU A O 1
ATOM 1543 N N . VAL A 1 199 ? -3.236 6.237 1.455 1.00 98.38 199 VAL A N 1
ATOM 1544 C CA . VAL A 1 199 ? -3.972 7.485 1.188 1.00 98.38 199 VAL A CA 1
ATOM 1545 C C . VAL A 1 199 ? -5.491 7.267 1.113 1.00 98.38 199 VAL A C 1
ATOM 1547 O O . VAL A 1 199 ? -6.200 7.894 1.898 1.00 98.38 199 VAL A O 1
ATOM 1550 N N . PRO A 1 200 ? -6.032 6.373 0.257 1.00 98.06 200 PRO A N 1
ATOM 1551 C CA . PRO A 1 200 ? -7.482 6.179 0.179 1.00 98.06 200 PRO A CA 1
ATOM 1552 C C . PRO A 1 200 ? -8.090 5.636 1.480 1.00 98.06 200 PRO A C 1
ATOM 1554 O O . PRO A 1 200 ? -9.206 6.005 1.836 1.00 98.06 200 PRO A O 1
ATOM 1557 N N . THR A 1 201 ? -7.369 4.779 2.204 1.00 98.12 201 THR A N 1
ATOM 1558 C CA . THR A 1 201 ? -7.861 4.193 3.458 1.00 98.12 201 THR A CA 1
ATOM 1559 C C . THR A 1 201 ? -7.892 5.223 4.586 1.00 98.12 201 THR A C 1
ATOM 1561 O O . THR A 1 201 ? -8.878 5.306 5.312 1.00 98.12 201 THR A O 1
ATOM 1564 N N . VAL A 1 202 ? -6.846 6.043 4.714 1.00 98.25 202 VAL A N 1
ATOM 1565 C CA . VAL A 1 202 ? -6.784 7.110 5.723 1.00 98.25 202 VAL A CA 1
ATOM 1566 C C . VAL A 1 202 ? -7.767 8.234 5.396 1.00 98.25 202 VAL A C 1
ATOM 1568 O O . VAL A 1 202 ? -8.379 8.767 6.315 1.00 98.25 202 VAL A O 1
ATOM 1571 N N . GLN A 1 203 ? -8.000 8.541 4.115 1.00 98.44 203 GLN A N 1
ATOM 1572 C CA . GLN A 1 203 ? -9.082 9.444 3.713 1.00 98.44 203 GLN A CA 1
ATOM 1573 C C . GLN A 1 203 ? -10.444 8.911 4.176 1.00 98.44 203 GLN A C 1
ATOM 1575 O O . GLN A 1 203 ? -11.185 9.634 4.829 1.00 98.44 203 GLN A O 1
ATOM 1580 N N . LYS A 1 204 ? -10.743 7.629 3.916 1.00 98.12 204 LYS A N 1
ATOM 1581 C CA . LYS A 1 204 ? -11.997 6.998 4.362 1.00 98.12 204 LYS A CA 1
ATOM 1582 C C . LYS A 1 204 ? -12.164 7.062 5.884 1.00 98.12 204 LYS A C 1
ATOM 1584 O O . LYS A 1 204 ? -13.260 7.330 6.366 1.00 98.12 204 LYS A O 1
ATOM 1589 N N . LEU A 1 205 ? -11.084 6.819 6.628 1.00 96.81 205 LEU A N 1
ATOM 1590 C CA . LEU A 1 205 ? -11.069 6.940 8.085 1.00 96.81 205 LEU A CA 1
ATOM 1591 C C . LEU A 1 205 ? -11.376 8.376 8.526 1.00 96.81 205 LEU A C 1
ATOM 1593 O O . LEU A 1 205 ? -12.246 8.587 9.361 1.00 96.81 205 LEU A O 1
ATOM 1597 N N . LEU A 1 206 ? -10.700 9.363 7.939 1.00 97.56 206 LEU A N 1
ATOM 1598 C CA . LEU A 1 206 ? -10.903 10.775 8.248 1.00 97.56 206 LEU A CA 1
ATOM 1599 C C . LEU A 1 206 ? -12.338 11.237 7.958 1.00 97.56 206 LEU A C 1
ATOM 1601 O O . LEU A 1 206 ? -12.924 11.949 8.771 1.00 97.56 206 LEU A O 1
ATOM 1605 N N . ASP A 1 207 ? -12.902 10.818 6.825 1.00 97.38 207 ASP A N 1
ATOM 1606 C CA . ASP A 1 207 ? -14.275 11.143 6.438 1.00 97.38 207 ASP A CA 1
ATOM 1607 C C . ASP A 1 207 ? -15.285 10.578 7.448 1.00 97.38 207 ASP A C 1
ATOM 1609 O O . ASP A 1 207 ? -16.253 11.253 7.787 1.00 97.38 207 ASP A O 1
ATOM 1613 N N . HIS A 1 208 ? -15.034 9.372 7.971 1.00 96.12 208 HIS A N 1
ATOM 1614 C CA . HIS A 1 208 ? -15.857 8.759 9.015 1.00 96.12 208 HIS A CA 1
ATOM 1615 C C . HIS A 1 208 ? -15.750 9.482 10.365 1.00 96.12 208 HIS A C 1
ATOM 1617 O O . HIS A 1 208 ? -16.754 9.657 11.042 1.00 96.12 208 HIS A O 1
ATOM 1623 N N . ILE A 1 209 ? -14.559 9.938 10.762 1.00 94.56 209 ILE A N 1
ATOM 1624 C CA . ILE A 1 209 ? -14.389 10.695 12.017 1.00 94.56 209 ILE A CA 1
ATOM 1625 C C . ILE A 1 209 ? -15.091 12.062 11.960 1.00 94.56 209 ILE A C 1
ATOM 1627 O O . ILE A 1 209 ? -15.492 12.596 12.992 1.00 94.56 209 ILE A O 1
ATOM 1631 N N . LYS A 1 210 ? -15.235 12.639 10.762 1.00 93.38 210 LYS A N 1
ATOM 1632 C CA . LYS A 1 210 ? -15.906 13.929 10.545 1.00 93.38 210 LYS A CA 1
ATOM 1633 C C . LYS A 1 210 ? -17.425 13.838 10.411 1.00 93.38 210 LYS A C 1
ATOM 1635 O O . LYS A 1 210 ? -18.072 14.884 10.490 1.00 93.38 210 LYS A O 1
ATOM 1640 N N . SER A 1 211 ? -17.967 12.651 10.128 1.00 87.56 211 SER A N 1
ATOM 1641 C CA . SER A 1 211 ? -19.406 12.424 9.931 1.00 87.56 211 SER A CA 1
ATOM 1642 C C . SER A 1 211 ? -20.149 12.306 11.251 1.00 87.56 211 SER A C 1
ATOM 1644 O O . SER A 1 211 ? -21.210 12.954 11.375 1.00 87.56 211 SER A O 1
#

Secondary structure (DSSP, 8-state):
-HHHHHHHS-TT---HHHHHHHHHHHHHHHHHTT--TTHHHHHHHHHH--SHHHHHHHHHHHHHEEEPPTT-TTGGGTS--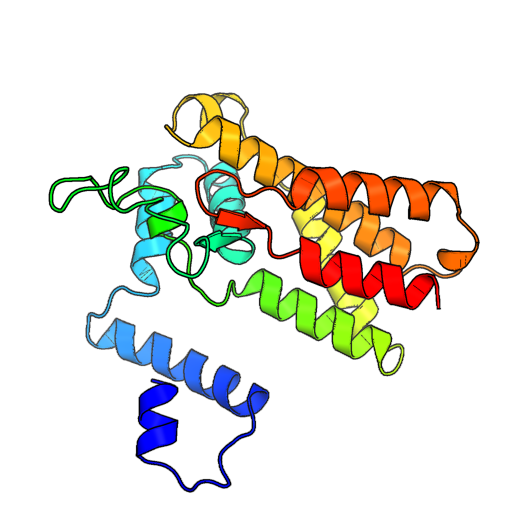TTS---SHHHH--SS-HHHHHHHHHHHHHHHH--HHHHHHHHHHHHHHHT----HHHHHTSTTHHHHHHHHHHHHHHHHHHHHHTSTT-TT-HHHHHHHHHHHHHHTS-BTTEEETHHHHHHHHHHHHH-